Protein AF-A0A3D4QV89-F1 (afdb_monomer_lite)

pLDDT: mean 87.83, std 11.12, range [36.94, 97.12]

Secondary structure (DSSP, 8-state):
------SHHHHHHHHHHHHHHHS--TTTGGG---HHHHHHHHHHHHT--HHHHHHHHHH--HHHHHHHHHHHTS---HHHHHHHHHHHHHT--HHHHHHHHHHHHHSTT-HHHHHHHHHHHHHHHHH-HHHHHHSGGGGS-TTSS-HHHHHHHHHHHTT--HHHHHHHHT--TTSHHHHHHHHHHT-

Foldseek 3Di:
DPPPPDDPVVVVVVVVVVVCLQVPDLVCLQVDDCPVVLVVVLVVLVPDDDVRLLVVLVPDDPSSLLSLLVNLQDDDDPSSLVSSLVSCVSDPDPCNLSSLVSNCLQVVVRLSSLVSNVVNLVVCCVPPVVVSVQEPVVQDPSNPDDPLVSLVVVCVVVVDDLVVSCVSHVRDCPHPSVVSNVVVVVD

Radius of gyration: 19.17 Å; chains: 1; bounding box: 50×32×67 Å

Structure (mmCIF, N/CA/C/O backbone):
data_AF-A0A3D4QV89-F1
#
_entry.id   AF-A0A3D4QV89-F1
#
loop_
_atom_site.group_PDB
_atom_site.id
_atom_site.type_symbol
_atom_site.label_atom_id
_atom_site.label_alt_id
_atom_site.label_comp_id
_atom_site.label_asym_id
_atom_site.label_entity_id
_atom_site.label_seq_id
_atom_site.pdbx_PDB_ins_code
_atom_site.Cartn_x
_atom_site.Cartn_y
_atom_site.Cartn_z
_atom_site.occupancy
_atom_site.B_iso_or_equiv
_atom_site.auth_seq_id
_atom_site.auth_comp_id
_atom_site.auth_asym_id
_atom_site.auth_atom_id
_atom_site.pdbx_PDB_model_num
ATOM 1 N N . MET A 1 1 ? 32.364 -14.956 43.694 1.00 37.06 1 MET A N 1
ATOM 2 C CA . MET A 1 1 ? 31.304 -14.032 43.246 1.00 37.06 1 MET A CA 1
ATOM 3 C C . MET A 1 1 ? 31.526 -13.781 41.770 1.00 37.06 1 MET A C 1
ATOM 5 O O . MET A 1 1 ? 32.393 -12.993 41.418 1.00 37.06 1 MET A O 1
ATOM 9 N N . GLU A 1 2 ? 30.826 -14.526 40.917 1.00 36.94 2 GLU A N 1
ATOM 10 C CA . GLU A 1 2 ? 30.734 -14.190 39.497 1.00 36.94 2 GLU A CA 1
ATOM 11 C C . GLU A 1 2 ? 29.854 -12.949 39.384 1.00 36.94 2 GLU A C 1
ATOM 13 O O . GLU A 1 2 ? 28.669 -12.982 39.712 1.00 36.94 2 GLU A O 1
ATOM 18 N N . TYR A 1 3 ? 30.442 -11.832 38.966 1.00 43.69 3 TYR A N 1
ATOM 19 C CA . TYR A 1 3 ? 29.648 -10.719 38.477 1.00 43.69 3 TYR A CA 1
ATOM 20 C C . TYR A 1 3 ? 29.033 -11.182 37.161 1.00 43.69 3 TYR A C 1
ATOM 22 O O . TYR A 1 3 ? 29.724 -11.264 36.146 1.00 43.69 3 TYR A O 1
ATOM 30 N N . ALA A 1 4 ? 27.749 -11.534 37.183 1.00 48.19 4 ALA A N 1
ATOM 31 C CA . ALA A 1 4 ? 26.984 -11.720 35.965 1.00 48.19 4 ALA A CA 1
ATOM 32 C C . ALA A 1 4 ? 26.997 -10.384 35.207 1.00 48.19 4 ALA A C 1
ATOM 34 O O . ALA A 1 4 ? 26.261 -9.457 35.543 1.00 48.19 4 ALA A O 1
ATOM 35 N N . ILE A 1 5 ? 27.873 -10.270 34.206 1.00 46.09 5 ILE A N 1
ATOM 36 C CA . ILE A 1 5 ? 27.844 -9.201 33.209 1.00 46.09 5 ILE A CA 1
ATOM 37 C C . ILE A 1 5 ? 26.612 -9.478 32.362 1.00 46.09 5 ILE A C 1
ATOM 39 O O . ILE A 1 5 ? 26.676 -10.133 31.326 1.00 46.09 5 ILE A O 1
ATOM 43 N N . ASN A 1 6 ? 25.462 -9.046 32.851 1.00 55.00 6 ASN A N 1
ATOM 44 C CA . ASN A 1 6 ? 24.224 -9.165 32.124 1.00 55.00 6 ASN A CA 1
ATOM 45 C C . ASN A 1 6 ? 23.717 -7.748 31.826 1.00 55.00 6 ASN A C 1
ATOM 47 O O . ASN A 1 6 ? 23.649 -6.892 32.703 1.00 55.00 6 ASN A O 1
ATOM 51 N N . VAL A 1 7 ? 23.318 -7.564 30.565 1.00 52.41 7 VAL A N 1
ATOM 52 C CA . VAL A 1 7 ? 22.224 -6.686 30.105 1.00 52.41 7 VAL A CA 1
ATOM 53 C C . VAL A 1 7 ? 22.477 -5.282 29.482 1.00 52.41 7 VAL A C 1
ATOM 55 O O . VAL A 1 7 ? 21.529 -4.815 28.863 1.00 52.41 7 VAL A O 1
ATOM 58 N N . PRO A 1 8 ? 23.659 -4.625 29.376 1.00 60.69 8 PRO A N 1
ATOM 59 C CA . PRO A 1 8 ? 23.718 -3.336 28.647 1.00 60.69 8 PRO A CA 1
ATOM 60 C C . PRO A 1 8 ? 23.368 -3.473 27.155 1.00 60.69 8 PRO A C 1
ATOM 62 O O . PRO A 1 8 ? 22.673 -2.650 26.565 1.00 60.69 8 PRO A O 1
ATOM 65 N N . LYS A 1 9 ? 23.820 -4.573 26.537 1.00 64.31 9 LYS A N 1
ATOM 66 C CA . LYS A 1 9 ? 23.569 -4.872 25.121 1.00 64.31 9 LYS A CA 1
ATOM 67 C C . LYS A 1 9 ? 22.123 -5.302 24.867 1.00 64.31 9 LYS A C 1
ATOM 69 O O . LYS A 1 9 ? 21.578 -4.986 23.817 1.00 64.31 9 LYS A O 1
ATOM 74 N N . LEU A 1 10 ? 21.504 -6.014 25.811 1.00 70.75 10 LEU A N 1
ATOM 75 C CA . LEU A 1 10 ? 20.117 -6.465 25.682 1.00 70.75 10 LEU A CA 1
ATOM 76 C C . LEU A 1 10 ? 19.147 -5.288 25.873 1.00 70.75 10 LEU A C 1
ATOM 78 O O . LEU A 1 10 ? 18.238 -5.130 25.068 1.00 70.75 10 LEU A O 1
ATOM 82 N N . GLU A 1 11 ? 19.387 -4.417 26.857 1.00 75.88 11 GLU A N 1
ATOM 83 C CA . GLU A 1 11 ? 18.621 -3.176 27.048 1.00 75.88 11 GLU A CA 1
ATOM 84 C C . GLU A 1 11 ? 18.756 -2.234 25.852 1.00 75.88 11 GLU A C 1
ATOM 86 O O . GLU A 1 11 ? 17.746 -1.756 25.334 1.00 75.88 11 GLU A O 1
ATOM 91 N N . PHE A 1 12 ? 19.980 -2.029 25.350 1.00 77.31 12 PHE A N 1
ATOM 92 C CA . PHE A 1 12 ? 20.206 -1.234 24.144 1.00 77.31 12 PHE A CA 1
ATOM 93 C C . PHE A 1 12 ? 19.490 -1.825 22.925 1.00 77.31 12 PHE A C 1
ATOM 95 O O . PHE A 1 12 ? 18.811 -1.097 22.208 1.00 77.31 12 PHE A O 1
ATOM 102 N N . ASN A 1 13 ? 19.588 -3.139 22.700 1.00 80.00 13 ASN A N 1
ATOM 103 C CA . ASN A 1 13 ? 18.908 -3.794 21.583 1.00 80.00 13 ASN A CA 1
ATOM 104 C C . ASN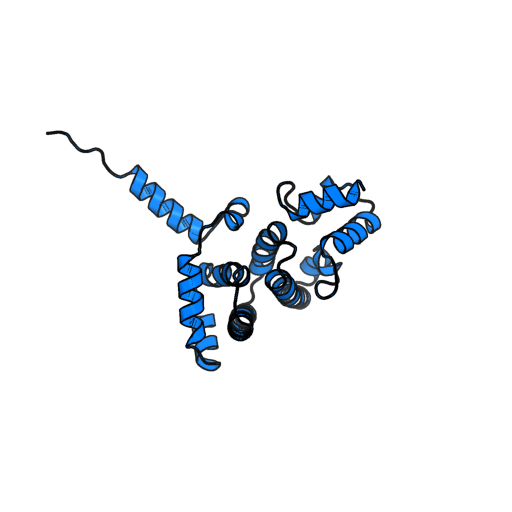 A 1 13 ? 17.382 -3.705 21.710 1.00 80.00 13 ASN A C 1
ATOM 106 O O . ASN A 1 13 ? 16.707 -3.461 20.715 1.00 80.00 13 ASN A O 1
ATOM 110 N N . ASN A 1 14 ? 16.830 -3.843 22.917 1.00 80.19 14 ASN A N 1
ATOM 111 C CA . ASN A 1 14 ? 15.395 -3.696 23.161 1.00 80.19 14 ASN A CA 1
ATOM 112 C C . ASN A 1 14 ? 14.927 -2.254 22.917 1.00 80.19 14 ASN A C 1
ATOM 114 O O . ASN A 1 14 ? 13.911 -2.039 22.254 1.00 80.19 14 ASN A O 1
ATOM 118 N N . ALA A 1 15 ? 15.691 -1.264 23.386 1.00 79.50 15 ALA A N 1
ATOM 119 C CA . ALA A 1 15 ? 15.418 0.147 23.132 1.00 79.50 15 ALA A CA 1
ATOM 120 C C . ALA A 1 15 ? 15.515 0.476 21.634 1.00 79.50 15 ALA A C 1
ATOM 122 O O . ALA A 1 15 ? 14.610 1.098 21.077 1.00 79.50 15 ALA A O 1
ATOM 123 N N . LEU A 1 16 ? 16.561 -0.003 20.956 1.00 79.31 16 LEU A N 1
ATOM 124 C CA . LEU A 1 16 ? 16.753 0.172 19.519 1.00 79.31 16 LEU A CA 1
ATOM 125 C C . LEU A 1 16 ? 15.619 -0.480 18.719 1.00 79.31 16 LEU A C 1
ATOM 127 O O . LEU A 1 16 ? 15.092 0.143 17.801 1.00 79.31 16 LEU A O 1
ATOM 131 N N . ASN A 1 17 ? 15.197 -1.690 19.090 1.00 75.44 17 ASN A N 1
ATOM 132 C CA . ASN A 1 17 ? 14.062 -2.371 18.471 1.00 75.44 17 ASN A CA 1
ATOM 133 C C . ASN A 1 17 ? 12.758 -1.593 18.684 1.00 75.44 17 ASN A C 1
ATOM 135 O O . ASN A 1 17 ? 11.979 -1.450 17.747 1.00 75.44 17 ASN A O 1
ATOM 139 N N . SER A 1 18 ? 12.535 -1.031 19.876 1.00 76.94 18 SER A N 1
ATOM 140 C CA . SER A 1 18 ? 11.372 -0.180 20.159 1.00 76.94 18 SER A CA 1
ATOM 141 C C . SER A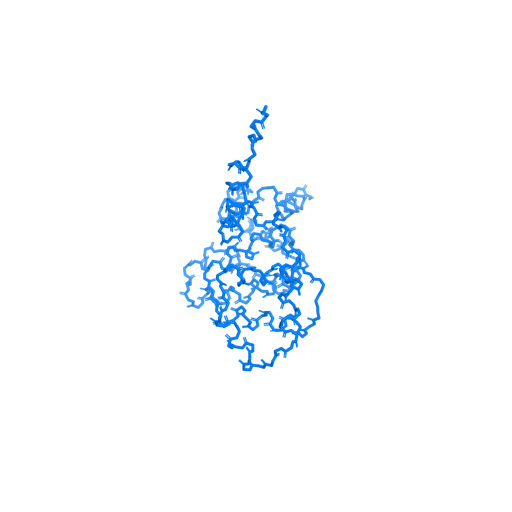 1 18 ? 11.363 1.098 19.306 1.00 76.94 18 SER A C 1
ATOM 143 O O . SER A 1 18 ? 10.336 1.464 18.727 1.00 76.94 18 SER A O 1
ATOM 145 N N . VAL A 1 19 ? 12.517 1.752 19.141 1.00 78.25 19 VAL A N 1
ATOM 146 C CA . VAL A 1 19 ? 12.647 2.939 18.281 1.00 78.25 19 VAL A CA 1
ATOM 147 C C . VAL A 1 19 ? 12.436 2.577 16.810 1.00 78.25 19 VAL A C 1
ATOM 149 O O . VAL A 1 19 ? 11.614 3.211 16.150 1.00 78.25 19 VAL A O 1
ATOM 152 N N . ARG A 1 20 ? 13.096 1.527 16.302 1.00 76.62 20 ARG A N 1
ATOM 153 C CA . ARG A 1 20 ? 12.959 1.061 14.907 1.00 76.62 20 ARG A CA 1
ATOM 154 C C . ARG A 1 20 ? 11.546 0.571 14.600 1.00 76.62 20 ARG A C 1
ATOM 156 O O . ARG A 1 20 ? 11.054 0.773 13.499 1.00 76.62 20 ARG A O 1
ATOM 163 N N . LYS A 1 21 ? 10.826 0.034 15.589 1.00 72.44 21 LYS A N 1
ATOM 164 C CA . LYS A 1 21 ? 9.395 -0.275 15.459 1.00 72.44 21 LYS A CA 1
ATOM 165 C C . LYS A 1 21 ? 8.539 0.969 15.202 1.00 72.44 21 LYS A C 1
ATOM 167 O O . LYS A 1 21 ? 7.503 0.847 14.553 1.00 72.44 21 LYS A O 1
ATOM 172 N N . ASN A 1 22 ? 8.928 2.135 15.708 1.00 73.50 22 ASN A N 1
ATOM 173 C CA . ASN A 1 22 ? 8.176 3.383 15.545 1.00 73.50 22 ASN A CA 1
ATOM 174 C C . ASN A 1 22 ? 8.697 4.265 1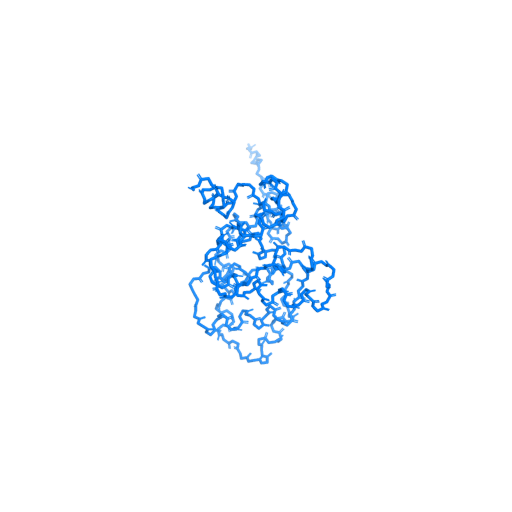4.401 1.00 73.50 22 ASN A C 1
ATOM 176 O O . ASN A 1 22 ? 7.962 5.113 13.896 1.00 73.50 22 ASN A O 1
ATOM 180 N N . HIS A 1 23 ? 9.947 4.048 13.997 1.00 77.19 23 HIS A N 1
ATOM 181 C CA . HIS A 1 23 ? 10.648 4.780 12.948 1.00 77.19 23 HIS A CA 1
ATOM 182 C C . HIS A 1 23 ? 11.484 3.813 12.093 1.00 77.19 23 HIS A C 1
ATOM 184 O O . HIS A 1 23 ? 12.714 3.884 12.132 1.00 77.19 23 HIS A O 1
ATOM 190 N N . PRO A 1 24 ? 10.845 2.881 11.363 1.00 79.12 24 PRO A N 1
ATOM 191 C CA . PRO A 1 24 ? 11.578 1.883 10.595 1.00 79.12 24 PRO A CA 1
ATOM 192 C C . PRO A 1 24 ? 12.284 2.527 9.402 1.00 79.12 24 PRO A C 1
ATOM 194 O O . PRO A 1 24 ? 11.735 3.426 8.752 1.00 79.12 24 PRO A O 1
ATOM 197 N N . TYR A 1 25 ? 13.476 2.029 9.072 1.00 82.44 25 TYR A N 1
ATOM 198 C CA . TYR A 1 25 ? 14.060 2.299 7.761 1.00 82.44 25 TYR A CA 1
ATOM 199 C C . TYR A 1 25 ? 13.231 1.615 6.668 1.00 82.44 25 TYR A C 1
ATOM 201 O O . TYR A 1 25 ? 12.518 0.637 6.911 1.00 82.44 25 TYR A O 1
ATOM 209 N N . ALA A 1 26 ? 13.314 2.127 5.440 1.00 81.19 26 ALA A N 1
ATOM 210 C CA . ALA A 1 26 ? 12.499 1.644 4.329 1.00 81.19 26 ALA A CA 1
ATOM 211 C C . ALA A 1 26 ? 12.703 0.143 4.064 1.00 81.19 26 ALA A C 1
ATOM 213 O O . ALA A 1 26 ? 11.769 -0.558 3.681 1.00 81.19 26 ALA A O 1
ATOM 214 N N . GLU A 1 27 ? 13.924 -0.345 4.246 1.00 80.25 27 GLU A N 1
ATOM 215 C CA . GLU A 1 27 ? 14.373 -1.728 4.070 1.00 80.25 27 GLU A CA 1
ATOM 216 C C . GLU A 1 27 ? 13.805 -2.667 5.140 1.00 80.25 27 GLU A C 1
ATOM 218 O O . GLU A 1 27 ? 13.678 -3.867 4.914 1.00 80.25 27 GLU A O 1
ATOM 223 N N . GLU A 1 28 ? 13.433 -2.129 6.299 1.00 84.50 28 GLU A N 1
ATOM 224 C CA . GLU A 1 28 ? 12.954 -2.922 7.428 1.00 84.50 28 GLU A CA 1
ATOM 225 C C . GLU A 1 28 ? 11.464 -3.174 7.383 1.00 84.50 28 GLU A C 1
ATOM 227 O O . GLU A 1 28 ? 11.030 -4.206 7.878 1.00 84.50 28 GLU A O 1
ATOM 232 N N . ILE A 1 29 ? 10.697 -2.251 6.792 1.00 86.12 29 ILE A N 1
ATOM 233 C CA . ILE A 1 29 ? 9.228 -2.256 6.797 1.00 86.12 29 ILE A CA 1
ATOM 234 C C . ILE A 1 29 ? 8.657 -3.619 6.385 1.00 86.12 29 ILE A C 1
ATOM 236 O O . ILE A 1 29 ? 7.736 -4.108 7.031 1.00 86.12 29 ILE A O 1
ATOM 240 N N . ILE A 1 30 ? 9.236 -4.250 5.360 1.00 83.94 30 ILE A N 1
ATOM 241 C CA . ILE A 1 30 ? 8.794 -5.553 4.835 1.00 83.94 30 ILE A CA 1
ATOM 242 C C . ILE A 1 30 ? 9.142 -6.735 5.759 1.00 83.94 30 ILE A C 1
ATOM 244 O O . ILE A 1 30 ? 8.543 -7.795 5.652 1.00 83.94 30 ILE A O 1
ATOM 248 N N . ARG A 1 31 ? 10.120 -6.571 6.660 1.00 82.44 31 ARG A N 1
ATOM 249 C CA . ARG A 1 31 ? 10.617 -7.618 7.575 1.00 82.44 31 ARG A CA 1
ATOM 250 C C . ARG A 1 31 ? 10.093 -7.458 9.000 1.00 82.44 31 ARG A C 1
ATOM 252 O O . ARG A 1 31 ? 10.493 -8.213 9.884 1.00 82.44 31 ARG A O 1
ATOM 259 N N . MET A 1 32 ? 9.263 -6.448 9.254 1.00 84.75 32 MET A N 1
ATOM 260 C CA . MET A 1 32 ? 8.736 -6.200 10.590 1.00 84.75 32 MET A CA 1
ATOM 261 C C . MET A 1 32 ? 7.708 -7.272 10.938 1.00 84.75 32 MET A C 1
ATOM 263 O O . MET A 1 32 ? 6.640 -7.316 10.333 1.00 84.75 32 MET A O 1
ATOM 267 N N . ASP A 1 33 ? 7.987 -8.078 11.959 1.00 82.31 33 ASP A N 1
ATOM 268 C CA . ASP A 1 33 ? 6.934 -8.870 12.585 1.00 82.31 33 ASP A CA 1
ATOM 269 C C . ASP A 1 33 ? 6.051 -7.944 13.429 1.00 82.31 33 ASP A C 1
ATOM 271 O O . ASP A 1 33 ? 6.516 -7.272 14.359 1.00 82.31 33 ASP A O 1
ATOM 275 N N . ARG A 1 34 ? 4.791 -7.849 13.011 1.00 86.44 34 ARG A N 1
ATOM 276 C CA . ARG A 1 34 ? 3.753 -6.988 13.590 1.00 86.44 34 ARG A CA 1
ATOM 277 C C . ARG A 1 34 ? 2.485 -7.775 13.894 1.00 86.44 34 ARG A C 1
ATOM 279 O O . ARG A 1 34 ? 1.405 -7.195 13.982 1.00 86.44 34 ARG A O 1
ATOM 286 N N . ASN A 1 35 ? 2.574 -9.104 13.923 1.00 88.81 35 ASN A N 1
ATOM 287 C CA . ASN A 1 35 ? 1.392 -9.951 13.909 1.00 88.81 35 ASN A CA 1
ATOM 288 C C . ASN A 1 35 ? 0.500 -9.747 15.129 1.00 88.81 35 ASN A C 1
ATOM 290 O O . ASN A 1 35 ? -0.716 -9.633 14.949 1.00 88.81 35 ASN A O 1
ATOM 294 N N . ASP A 1 36 ? 1.103 -9.664 16.312 1.00 90.56 36 ASP A N 1
ATOM 295 C CA . ASP A 1 36 ? 0.398 -9.450 17.573 1.00 90.56 36 ASP A CA 1
ATOM 296 C C . ASP A 1 36 ? -0.252 -8.067 17.594 1.00 90.56 36 ASP A C 1
ATOM 298 O O . ASP A 1 36 ? -1.460 -7.961 17.802 1.00 90.56 36 ASP A O 1
ATOM 302 N N . GLU A 1 37 ? 0.502 -7.017 17.249 1.00 90.94 37 GLU A N 1
ATOM 303 C CA . GLU A 1 37 ? -0.029 -5.653 17.210 1.00 90.94 37 GLU A CA 1
ATOM 304 C C . GLU A 1 37 ? -1.170 -5.521 16.182 1.00 90.94 37 GLU A C 1
ATOM 306 O O . GLU A 1 37 ? -2.167 -4.840 16.429 1.00 90.94 37 GLU A O 1
ATOM 311 N N . VAL A 1 38 ? -1.065 -6.195 15.030 1.00 93.62 38 VAL A N 1
ATOM 312 C CA . VAL A 1 38 ? -2.143 -6.241 14.031 1.00 93.62 38 VAL A CA 1
ATOM 313 C C . VAL A 1 38 ? -3.380 -6.945 14.587 1.00 93.62 38 VAL A C 1
ATOM 315 O O . VAL A 1 38 ? -4.488 -6.452 14.386 1.00 93.62 38 VAL A O 1
ATOM 318 N N . ASN A 1 39 ? -3.222 -8.082 15.268 1.00 94.31 39 ASN A N 1
ATOM 319 C CA . ASN A 1 39 ? -4.358 -8.815 15.829 1.00 94.31 39 ASN A CA 1
ATOM 320 C C . ASN A 1 39 ? -5.076 -7.973 16.892 1.00 94.31 39 ASN A C 1
ATOM 322 O O . ASN A 1 39 ? -6.304 -7.886 16.886 1.00 94.31 39 ASN A O 1
ATOM 326 N N . GLU A 1 40 ? -4.319 -7.289 17.751 1.00 93.69 40 GLU A N 1
ATOM 327 C CA . GLU A 1 40 ? -4.865 -6.343 18.725 1.00 93.69 40 GLU A CA 1
ATOM 328 C C . GLU A 1 40 ? -5.623 -5.196 18.048 1.00 93.69 40 GLU A C 1
ATOM 330 O O . GLU A 1 40 ? -6.745 -4.884 18.448 1.00 93.69 40 GLU A O 1
ATOM 335 N N . LEU A 1 41 ? -5.054 -4.597 16.994 1.00 94.56 41 LEU A N 1
ATOM 336 C CA . LEU A 1 41 ? -5.716 -3.547 16.216 1.00 94.56 41 LEU A CA 1
ATOM 337 C C . LEU A 1 41 ? -7.047 -4.041 15.635 1.00 94.56 41 LEU A C 1
ATOM 339 O O . LEU A 1 41 ? -8.058 -3.351 15.767 1.00 94.56 41 LEU A O 1
ATOM 343 N N . ILE A 1 42 ? -7.063 -5.223 15.013 1.00 95.19 42 ILE A N 1
ATOM 344 C CA . ILE A 1 42 ? -8.272 -5.808 14.420 1.00 95.19 42 ILE A CA 1
ATOM 345 C C . ILE A 1 42 ? -9.351 -6.040 15.488 1.00 95.19 42 ILE A C 1
ATOM 347 O O . ILE A 1 42 ? -10.484 -5.581 15.328 1.00 95.19 42 ILE A O 1
ATOM 351 N N . HIS A 1 43 ? -8.991 -6.656 16.616 1.00 94.12 43 HIS A N 1
ATOM 352 C CA . HIS A 1 43 ? -9.924 -6.866 17.723 1.00 94.12 43 HIS A CA 1
ATOM 353 C C . HIS A 1 43 ? -10.475 -5.554 18.292 1.00 94.12 43 HIS A C 1
ATOM 355 O O . HIS A 1 43 ? -11.668 -5.459 18.585 1.00 94.12 43 HIS A O 1
ATOM 361 N N . GLN A 1 44 ? -9.631 -4.527 18.422 1.00 93.38 44 GLN A N 1
ATOM 362 C CA . GLN A 1 44 ? -10.067 -3.214 18.890 1.00 93.38 44 GLN A CA 1
ATOM 363 C C . GLN A 1 44 ? -11.106 -2.619 17.939 1.00 93.38 44 GLN A C 1
ATOM 365 O O . GLN A 1 44 ? -12.197 -2.255 18.387 1.00 93.38 44 GLN A O 1
ATOM 370 N N . ILE A 1 45 ? -10.814 -2.558 16.634 1.00 95.31 45 ILE A N 1
ATOM 371 C CA . ILE A 1 45 ? -11.709 -1.907 15.668 1.00 95.31 45 ILE A CA 1
ATOM 372 C C . ILE A 1 45 ? -13.025 -2.657 15.476 1.00 95.31 45 ILE A C 1
ATOM 374 O O . ILE A 1 45 ? -14.027 -2.012 15.164 1.00 95.31 45 ILE A O 1
ATOM 378 N N . ASP A 1 46 ? -13.070 -3.976 15.681 1.00 94.69 46 ASP A N 1
ATOM 379 C CA . ASP A 1 46 ? -14.292 -4.775 15.527 1.00 94.69 46 ASP A CA 1
ATOM 380 C C . ASP A 1 46 ? -15.424 -4.281 16.431 1.00 94.69 46 ASP A C 1
ATOM 382 O O . ASP A 1 46 ? -16.567 -4.176 15.980 1.00 94.69 46 ASP A O 1
ATOM 386 N N . SER A 1 47 ? -15.088 -3.850 17.646 1.00 93.06 47 SER A N 1
ATOM 387 C CA . SER A 1 47 ? -16.050 -3.319 18.617 1.00 93.06 47 SER A CA 1
ATOM 388 C C . SER A 1 47 ? -16.520 -1.882 18.341 1.00 93.06 47 SER A C 1
ATOM 390 O O . SER A 1 47 ? -17.534 -1.452 18.889 1.00 93.06 47 SER A O 1
ATOM 392 N N . LEU A 1 48 ? -15.814 -1.127 17.490 1.00 95.25 48 LEU A N 1
ATOM 393 C CA . LEU A 1 48 ? -16.070 0.303 17.291 1.00 95.25 48 LEU A CA 1
ATOM 394 C C . LEU A 1 48 ? -17.177 0.565 16.262 1.00 95.25 48 LEU A C 1
ATOM 396 O O . LEU A 1 48 ? -17.189 -0.009 15.167 1.00 95.25 48 LEU A O 1
ATOM 400 N N . ASN A 1 49 ? -18.068 1.502 16.587 1.00 92.44 49 ASN A N 1
ATOM 401 C CA . ASN A 1 49 ? -19.028 2.097 15.654 1.00 92.44 49 ASN A CA 1
ATOM 402 C C . ASN A 1 49 ? -18.474 3.381 14.997 1.00 92.44 49 ASN A C 1
ATOM 404 O O . ASN A 1 49 ? -17.369 3.812 15.305 1.00 92.44 49 ASN A O 1
ATOM 408 N N . GLY A 1 50 ? -19.225 4.011 14.086 1.00 90.75 50 GLY A N 1
ATOM 409 C CA . GLY A 1 50 ? -18.727 5.123 13.259 1.00 90.75 50 GLY A CA 1
ATOM 410 C C . GLY A 1 50 ? -18.100 6.296 14.030 1.00 90.75 50 GLY A C 1
ATOM 411 O O . GLY A 1 50 ? -17.009 6.744 13.675 1.00 90.75 50 GLY A O 1
ATOM 412 N N . GLN A 1 51 ? -18.743 6.774 15.100 1.00 93.94 51 GLN A N 1
ATOM 413 C CA . GLN A 1 51 ? -18.203 7.882 15.899 1.00 93.94 51 GLN A CA 1
ATOM 414 C C . GLN A 1 51 ? -17.000 7.431 16.739 1.00 93.94 51 GLN A C 1
ATOM 416 O O . GLN A 1 51 ? -15.966 8.098 16.735 1.00 93.94 51 GLN A O 1
ATOM 421 N N . GLN A 1 52 ? -17.094 6.260 17.375 1.00 96.19 52 GLN A N 1
ATOM 422 C CA . GLN A 1 52 ? -15.999 5.684 18.162 1.00 96.19 52 GLN A CA 1
ATOM 423 C C . GLN A 1 52 ? -14.758 5.412 17.303 1.00 96.19 52 GLN A C 1
ATOM 425 O O . GLN A 1 52 ? -13.635 5.690 17.710 1.00 96.19 52 GLN A O 1
ATOM 430 N N . LEU A 1 53 ? -14.951 4.922 16.077 1.00 95.44 53 LEU A N 1
ATOM 431 C CA . LEU A 1 53 ? -13.883 4.685 15.112 1.00 95.44 53 LEU A CA 1
ATOM 432 C C . LEU A 1 53 ? -13.201 5.993 14.714 1.00 95.44 53 LEU A C 1
ATOM 434 O O . LEU A 1 53 ? -11.981 6.033 14.563 1.00 95.44 53 LEU A O 1
ATOM 438 N N . LYS A 1 54 ? -13.972 7.075 14.567 1.00 94.31 54 LYS A N 1
ATOM 439 C CA . LYS A 1 54 ? -13.423 8.393 14.250 1.00 94.31 54 LYS A CA 1
ATOM 440 C C . LYS A 1 54 ? -12.584 8.952 15.393 1.00 94.31 54 LYS A C 1
ATOM 442 O O . LYS A 1 54 ? -11.522 9.524 15.145 1.00 94.31 54 LYS A O 1
ATOM 447 N N . GLU A 1 55 ? -13.038 8.794 16.629 1.00 94.12 55 GLU A N 1
ATOM 448 C CA . GLU A 1 55 ? -12.285 9.184 17.824 1.00 94.12 55 GLU A CA 1
ATOM 449 C C . GLU A 1 55 ? -11.002 8.359 17.954 1.00 94.12 55 GLU A C 1
ATOM 451 O O . GLU A 1 55 ? -9.917 8.931 18.063 1.00 94.12 55 GLU A O 1
ATOM 456 N N . TYR A 1 56 ? -11.108 7.039 17.790 1.00 93.94 56 TYR A N 1
ATOM 457 C CA . TYR A 1 56 ? -9.972 6.122 17.783 1.00 93.94 56 TYR A CA 1
ATOM 458 C C . TYR A 1 56 ? -8.939 6.480 16.707 1.00 93.94 56 TYR A C 1
ATOM 460 O O . TYR A 1 56 ? -7.759 6.659 17.002 1.00 93.94 56 TYR A O 1
ATOM 468 N N . ALA A 1 57 ? -9.371 6.685 15.459 1.00 92.50 57 ALA A N 1
ATOM 469 C CA . ALA A 1 57 ? -8.491 7.091 14.362 1.00 92.50 57 ALA A CA 1
ATOM 470 C C . ALA A 1 57 ? -7.734 8.395 14.672 1.00 92.50 57 ALA A C 1
ATOM 472 O O . ALA A 1 57 ? -6.593 8.584 14.239 1.00 92.50 57 ALA A O 1
ATOM 473 N N . ASN A 1 58 ? -8.360 9.297 15.436 1.00 91.81 58 ASN A N 1
ATOM 474 C CA . ASN A 1 58 ? -7.747 10.545 15.867 1.00 91.81 58 ASN A CA 1
ATOM 475 C C . ASN A 1 58 ? -6.767 10.388 17.036 1.00 91.81 58 ASN A C 1
ATOM 477 O O . ASN A 1 58 ? -5.820 11.174 17.118 1.00 91.81 58 ASN A O 1
ATOM 481 N N . SER A 1 59 ? -6.954 9.392 17.900 1.00 91.06 59 SER A N 1
ATOM 482 C CA . SER A 1 59 ? -6.032 9.096 19.000 1.00 91.06 59 SER A CA 1
ATOM 483 C C . SER A 1 59 ? -4.836 8.237 18.583 1.00 91.06 59 SER A C 1
ATOM 485 O O . SER A 1 59 ? -3.861 8.166 19.328 1.00 91.06 59 SER A O 1
ATOM 487 N N . LEU A 1 60 ? -4.879 7.590 17.411 1.00 88.56 60 LEU A N 1
ATOM 488 C CA . LEU A 1 60 ? -3.789 6.728 16.951 1.00 88.56 60 LEU A CA 1
ATOM 489 C C . LEU A 1 60 ? -2.453 7.473 16.835 1.00 88.56 60 LEU A C 1
ATOM 491 O O . LEU A 1 60 ? -2.342 8.530 16.200 1.00 88.56 60 LEU A O 1
ATOM 495 N N . SER A 1 61 ? -1.415 6.844 17.389 1.00 85.00 61 SER A N 1
ATOM 496 C CA . SER A 1 61 ? -0.029 7.240 17.179 1.00 85.00 61 SER A CA 1
ATOM 497 C C . SER A 1 61 ? 0.359 7.095 15.707 1.00 85.00 61 SER A C 1
ATOM 499 O O . SER A 1 61 ? -0.278 6.408 14.907 1.00 85.00 61 SER A O 1
ATOM 501 N N . ASN A 1 62 ? 1.463 7.735 15.340 1.00 80.12 62 ASN A N 1
ATOM 502 C CA . ASN A 1 62 ? 1.991 7.658 13.990 1.00 80.12 62 ASN A CA 1
ATOM 503 C C . ASN A 1 62 ? 2.292 6.221 13.530 1.00 80.12 62 ASN A C 1
ATOM 505 O O . ASN A 1 62 ? 1.963 5.888 12.394 1.00 80.12 62 ASN A O 1
ATOM 509 N N . SER A 1 63 ? 2.889 5.407 14.399 1.00 78.06 63 SER A N 1
ATOM 510 C CA . SER A 1 63 ? 3.250 4.018 14.116 1.00 78.06 63 SER A CA 1
ATOM 511 C C . SER A 1 63 ? 2.024 3.109 14.023 1.00 78.06 63 SER A C 1
ATOM 513 O O . SER A 1 63 ? 1.960 2.265 13.132 1.00 78.06 63 SER A O 1
ATOM 515 N N . ASN A 1 64 ? 0.999 3.337 14.848 1.00 82.56 64 ASN A N 1
ATOM 516 C CA . ASN A 1 64 ? -0.248 2.568 14.774 1.00 82.56 64 ASN A CA 1
ATOM 517 C C . ASN A 1 64 ? -1.068 2.892 13.521 1.00 82.56 64 ASN A C 1
ATOM 519 O O . ASN A 1 64 ? -1.837 2.062 13.052 1.00 82.56 64 ASN A O 1
ATOM 523 N N . GLN A 1 65 ? -0.897 4.076 12.932 1.00 85.81 65 GLN A N 1
ATOM 524 C CA . GLN A 1 65 ? -1.494 4.361 11.626 1.00 85.81 65 GLN A CA 1
ATOM 525 C C . GLN A 1 65 ? -0.812 3.591 10.493 1.00 85.81 65 GLN A C 1
ATOM 527 O O . GLN A 1 65 ? -1.465 3.215 9.529 1.00 85.81 65 GLN A O 1
ATOM 532 N N . GLU A 1 66 ? 0.494 3.355 10.596 1.00 90.06 66 GLU A N 1
ATOM 533 C CA . GLU A 1 66 ? 1.237 2.549 9.622 1.00 90.06 66 GLU A CA 1
ATOM 534 C C . GLU A 1 66 ? 0.930 1.051 9.782 1.00 90.06 66 GLU A C 1
ATOM 536 O O . GLU A 1 66 ? 0.870 0.320 8.794 1.00 90.06 66 GLU A O 1
ATOM 541 N N . LEU A 1 67 ? 0.627 0.612 11.010 1.00 91.38 67 LEU A N 1
ATOM 542 C CA . LEU A 1 67 ? 0.148 -0.739 11.323 1.00 91.38 67 LEU A CA 1
ATOM 543 C C . LEU A 1 67 ? -1.126 -1.118 10.552 1.00 91.38 67 LEU A C 1
ATOM 545 O O . LEU A 1 67 ? -1.327 -2.288 10.238 1.00 91.38 67 LEU A O 1
ATOM 549 N N . VAL A 1 68 ? -1.951 -0.135 10.178 1.00 94.25 68 VAL A N 1
ATOM 550 C CA . VAL A 1 68 ? -3.139 -0.353 9.341 1.00 94.25 68 VAL A CA 1
ATOM 551 C C . VAL A 1 68 ? -2.770 -1.010 8.008 1.00 94.25 68 VAL A C 1
ATOM 553 O O . VAL A 1 68 ? -3.493 -1.888 7.551 1.00 94.25 68 VAL A O 1
ATOM 556 N N . PHE A 1 69 ? -1.632 -0.658 7.401 1.00 94.69 69 PHE A N 1
ATOM 557 C CA . PHE A 1 69 ? -1.198 -1.291 6.151 1.00 94.69 69 PHE A CA 1
ATOM 558 C C . PHE A 1 69 ? -0.782 -2.745 6.353 1.00 94.69 69 PHE A C 1
ATOM 560 O O . PHE A 1 69 ? -1.079 -3.574 5.502 1.00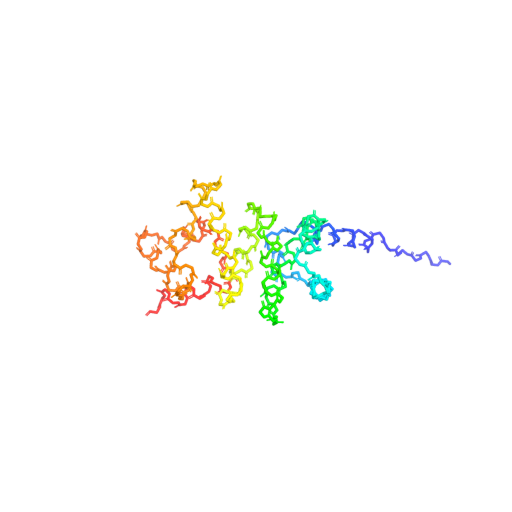 94.69 69 PHE A O 1
ATOM 567 N N . HIS A 1 70 ? -0.176 -3.073 7.496 1.00 93.94 70 HIS A N 1
ATOM 568 C CA . HIS A 1 70 ? 0.106 -4.464 7.863 1.00 93.94 70 HIS A CA 1
ATOM 569 C C . HIS A 1 70 ? -1.176 -5.264 8.082 1.00 93.94 70 HIS A C 1
ATOM 571 O O . HIS A 1 70 ? -1.272 -6.403 7.639 1.00 93.94 70 HIS A O 1
ATOM 577 N N . ALA A 1 71 ? -2.193 -4.652 8.691 1.00 95.12 71 ALA A N 1
ATOM 578 C CA . ALA A 1 71 ? -3.503 -5.274 8.851 1.00 95.12 71 ALA A CA 1
ATOM 579 C C . ALA A 1 71 ? -4.190 -5.562 7.506 1.00 95.12 71 ALA A C 1
ATOM 581 O O . ALA A 1 71 ? -4.794 -6.617 7.346 1.00 95.12 71 ALA A O 1
ATOM 582 N N . LEU A 1 72 ? -4.043 -4.675 6.515 1.00 95.56 72 LEU A N 1
ATOM 583 C CA . LEU A 1 72 ? -4.578 -4.879 5.163 1.00 95.56 72 LEU A CA 1
ATOM 584 C C . LEU A 1 72 ? -3.929 -6.054 4.411 1.00 95.56 72 LEU A C 1
ATOM 586 O O . LEU A 1 72 ? -4.540 -6.570 3.474 1.00 95.56 72 LEU A O 1
ATOM 590 N N . MET A 1 73 ? -2.728 -6.484 4.812 1.00 93.50 73 MET A N 1
ATOM 591 C CA . MET A 1 73 ? -2.064 -7.660 4.237 1.00 93.50 73 MET A CA 1
ATOM 592 C C . MET A 1 73 ? -2.617 -8.988 4.766 1.00 93.50 73 MET A C 1
ATOM 594 O O . MET A 1 73 ? -2.358 -10.025 4.158 1.00 93.50 73 MET A O 1
ATOM 598 N N . LYS A 1 74 ? -3.358 -8.973 5.882 1.00 92.38 74 LYS A N 1
ATOM 599 C CA . LYS A 1 74 ? -3.970 -10.174 6.456 1.00 92.38 74 LYS A CA 1
ATOM 600 C C . LYS A 1 74 ? -5.291 -10.517 5.774 1.00 92.38 74 LYS A C 1
ATOM 602 O O . LYS A 1 74 ? -5.909 -9.683 5.113 1.00 92.38 74 LYS A O 1
ATOM 607 N N . ASP A 1 75 ? -5.728 -11.753 5.990 1.00 92.56 75 ASP A N 1
ATOM 608 C CA . ASP A 1 75 ? -7.098 -12.152 5.697 1.00 92.56 75 ASP A CA 1
ATOM 609 C C . ASP A 1 75 ? -8.044 -11.441 6.675 1.00 92.56 75 ASP A C 1
ATOM 611 O O . ASP A 1 75 ? -7.958 -11.619 7.892 1.00 92.56 75 ASP A O 1
ATOM 615 N N . ILE A 1 76 ? -8.879 -10.556 6.137 1.00 95.56 76 ILE A N 1
ATOM 616 C CA . ILE A 1 76 ? -9.768 -9.677 6.894 1.00 95.56 76 ILE A CA 1
ATOM 617 C C . ILE A 1 76 ? -11.138 -9.633 6.233 1.00 95.56 76 ILE A C 1
ATOM 619 O O . ILE A 1 76 ? -11.284 -9.707 5.013 1.00 95.56 76 ILE A O 1
ATOM 623 N N . THR A 1 77 ? -12.167 -9.432 7.046 1.00 96.69 77 THR A N 1
ATOM 624 C CA . THR A 1 77 ? -13.531 -9.256 6.546 1.00 96.69 77 THR A CA 1
ATOM 625 C C . THR A 1 77 ? -13.696 -7.915 5.826 1.00 96.69 77 THR A C 1
ATOM 627 O O . THR A 1 77 ? -12.996 -6.936 6.106 1.00 96.69 77 THR A O 1
ATOM 630 N N . GLN A 1 78 ? -14.708 -7.814 4.959 1.00 96.12 78 GLN A N 1
ATOM 631 C CA . GLN A 1 78 ? -15.052 -6.546 4.304 1.00 96.12 78 GLN A CA 1
ATOM 632 C C . GLN A 1 78 ? -15.357 -5.428 5.319 1.00 96.12 78 GLN A C 1
ATOM 634 O O . GLN A 1 78 ? -15.016 -4.266 5.096 1.00 96.12 78 GLN A O 1
ATOM 639 N N . THR A 1 79 ? -15.964 -5.768 6.460 1.00 96.44 79 THR A N 1
ATOM 640 C CA . THR A 1 79 ? -16.237 -4.814 7.542 1.00 96.44 79 THR A CA 1
ATOM 641 C C . THR A 1 79 ? -14.944 -4.267 8.143 1.00 96.44 79 THR A C 1
ATOM 643 O O . THR A 1 79 ? -14.803 -3.051 8.276 1.00 96.44 79 THR A O 1
ATOM 646 N N . GLN A 1 80 ? -13.983 -5.137 8.464 1.00 96.94 80 GLN A N 1
ATOM 647 C CA . GLN A 1 80 ? -12.671 -4.730 8.979 1.00 96.94 80 GLN A CA 1
ATOM 648 C C . GLN A 1 80 ? -11.926 -3.866 7.962 1.00 96.94 80 GLN A C 1
ATOM 650 O O . GLN A 1 80 ? -11.457 -2.784 8.312 1.00 96.94 80 GLN A O 1
ATOM 655 N N . LYS A 1 81 ? -11.911 -4.268 6.686 1.00 97.12 81 LYS A N 1
ATOM 656 C CA . LYS A 1 81 ? -11.343 -3.471 5.590 1.00 97.12 81 LYS A CA 1
ATOM 657 C C . LYS A 1 81 ? -11.934 -2.061 5.536 1.00 97.12 81 LYS A C 1
ATOM 659 O O . LYS A 1 81 ? -11.187 -1.085 5.538 1.00 97.12 81 LYS A O 1
ATOM 664 N N . ASN A 1 82 ? -13.262 -1.934 5.556 1.00 96.62 82 ASN A N 1
ATOM 665 C CA . ASN A 1 82 ? -13.939 -0.633 5.526 1.00 96.62 82 ASN A CA 1
ATOM 666 C C . ASN A 1 82 ? -13.558 0.243 6.733 1.00 96.62 82 ASN A C 1
ATOM 668 O O . ASN A 1 82 ? -13.357 1.454 6.593 1.00 96.62 82 ASN A O 1
ATOM 672 N N . LYS A 1 83 ? -13.418 -0.358 7.921 1.00 96.44 83 LYS A N 1
ATOM 673 C CA . LYS A 1 83 ? -12.970 0.346 9.131 1.00 96.44 83 LYS A CA 1
ATOM 674 C C . LYS A 1 83 ? -11.513 0.808 9.016 1.00 96.44 83 LYS A C 1
ATOM 676 O O . LYS A 1 83 ? -11.228 1.971 9.297 1.00 96.44 83 LYS A O 1
ATOM 681 N N . LEU A 1 84 ? -10.610 -0.049 8.536 1.00 96.19 84 LEU A N 1
ATOM 682 C CA . LEU A 1 84 ? -9.205 0.294 8.281 1.00 96.19 84 LEU A CA 1
ATOM 683 C C . LEU A 1 84 ? -9.083 1.429 7.251 1.00 96.19 84 LEU A C 1
ATOM 685 O O . LEU A 1 84 ? -8.353 2.392 7.477 1.00 96.19 84 LEU A O 1
ATOM 689 N N . PHE A 1 85 ? -9.857 1.384 6.164 1.00 95.69 85 PHE A N 1
ATOM 690 C CA . PHE A 1 85 ? -9.885 2.454 5.160 1.00 95.69 85 PHE A CA 1
ATOM 691 C C . PHE A 1 85 ? -10.404 3.766 5.745 1.00 95.69 85 PHE A C 1
ATOM 693 O O . PHE A 1 85 ? -9.829 4.820 5.491 1.00 95.69 85 PHE A O 1
ATOM 700 N N . THR A 1 86 ? -11.426 3.705 6.600 1.00 95.06 86 THR A N 1
ATOM 701 C CA . THR A 1 86 ? -11.925 4.884 7.319 1.00 95.06 86 THR A CA 1
ATOM 702 C C . THR A 1 86 ? -10.832 5.507 8.191 1.00 95.06 86 THR A C 1
ATOM 704 O O . THR A 1 86 ? -10.649 6.725 8.168 1.00 95.06 86 THR A O 1
ATOM 707 N N . ILE A 1 87 ? -10.053 4.691 8.913 1.00 94.50 87 ILE A N 1
ATOM 708 C CA . ILE A 1 87 ? -8.909 5.166 9.707 1.00 94.50 87 ILE A CA 1
ATOM 709 C C . ILE A 1 87 ? -7.881 5.876 8.811 1.00 94.50 87 ILE A C 1
ATOM 711 O O . ILE A 1 87 ? -7.451 6.987 9.141 1.00 94.50 87 ILE A O 1
ATOM 715 N N . ILE A 1 88 ? -7.523 5.275 7.668 1.00 94.69 88 ILE A N 1
ATOM 716 C CA . ILE A 1 88 ? -6.600 5.873 6.689 1.00 94.69 88 ILE A CA 1
ATOM 717 C C . ILE A 1 88 ? -7.140 7.228 6.205 1.00 94.69 88 ILE A C 1
ATOM 719 O O . ILE A 1 88 ? -6.407 8.217 6.220 1.00 94.69 88 ILE A O 1
ATOM 723 N N . SER A 1 89 ? -8.417 7.298 5.815 1.00 93.12 89 SER A N 1
ATOM 724 C CA . SER A 1 89 ? -9.054 8.512 5.287 1.00 93.12 89 SER A CA 1
ATOM 725 C C . SER A 1 89 ? -9.092 9.664 6.289 1.00 93.12 89 SER A C 1
ATOM 727 O O . SER A 1 89 ? -8.869 10.810 5.903 1.00 93.12 89 SER A O 1
ATOM 729 N N . ILE A 1 90 ? -9.339 9.390 7.574 1.00 91.75 90 ILE A N 1
ATOM 730 C CA . ILE A 1 90 ? -9.443 10.439 8.604 1.00 91.75 90 ILE A CA 1
ATOM 731 C C . ILE A 1 90 ? -8.099 11.132 8.836 1.00 91.75 90 ILE A C 1
ATOM 733 O O . ILE A 1 90 ? -8.057 12.344 9.053 1.00 91.75 90 ILE A O 1
ATOM 737 N N . ARG A 1 91 ? -6.993 10.380 8.812 1.00 84.31 91 ARG A N 1
ATOM 738 C CA . ARG A 1 91 ? -5.648 10.906 9.098 1.00 84.31 91 ARG A CA 1
ATOM 739 C C . ARG A 1 91 ? -4.659 10.638 7.978 1.00 84.31 91 ARG A C 1
ATOM 741 O O . ARG A 1 91 ? -3.502 10.299 8.233 1.00 84.31 91 ARG A O 1
ATOM 748 N N . MET A 1 92 ? -5.110 10.843 6.747 1.00 90.12 92 MET A N 1
ATOM 749 C CA . MET A 1 92 ? -4.294 10.651 5.559 1.00 90.12 92 MET A CA 1
ATOM 750 C C . MET A 1 92 ? -3.035 11.528 5.603 1.00 90.12 92 MET A C 1
ATOM 752 O O . MET A 1 92 ? -3.092 12.731 5.863 1.00 90.12 92 MET A O 1
ATOM 756 N N . LYS A 1 93 ? -1.869 10.926 5.350 1.00 88.50 93 LYS A N 1
ATOM 757 C CA . LYS A 1 93 ? -0.563 11.600 5.399 1.00 88.50 93 LYS A CA 1
ATOM 758 C C . LYS A 1 93 ? 0.265 11.278 4.167 1.00 88.50 93 LYS A C 1
ATOM 760 O O . LYS A 1 93 ? 0.258 10.158 3.674 1.00 88.50 93 LYS A O 1
ATOM 765 N N . LYS A 1 94 ? 1.110 12.227 3.747 1.00 85.12 94 LYS A N 1
ATOM 766 C CA . LYS A 1 94 ? 2.047 12.055 2.616 1.00 85.12 94 LYS A CA 1
ATOM 767 C C . LYS A 1 94 ? 2.922 10.802 2.743 1.00 85.12 94 LYS A C 1
ATOM 769 O O . LYS A 1 94 ? 3.229 10.171 1.737 1.00 85.12 94 LYS A O 1
ATOM 774 N N . ARG A 1 95 ? 3.354 10.460 3.961 1.00 87.12 95 ARG A N 1
ATOM 775 C CA . ARG A 1 95 ? 4.222 9.297 4.203 1.00 87.12 95 ARG A CA 1
ATOM 776 C C . ARG A 1 95 ? 3.526 7.955 3.959 1.00 87.12 95 ARG A C 1
ATOM 778 O O . ARG A 1 95 ? 4.219 6.992 3.666 1.00 87.12 95 ARG A O 1
ATOM 785 N N . PHE A 1 96 ? 2.192 7.899 4.031 1.00 91.56 96 PHE A N 1
ATOM 786 C CA . PHE A 1 96 ? 1.441 6.665 3.781 1.00 91.56 96 PHE A CA 1
ATOM 787 C C . PHE A 1 96 ? 1.634 6.169 2.359 1.00 91.56 96 PHE A C 1
ATOM 789 O O . PHE A 1 96 ? 1.704 4.968 2.158 1.00 91.56 96 PHE A O 1
ATOM 796 N N . TYR A 1 97 ? 1.825 7.079 1.401 1.00 91.25 97 TYR A N 1
ATOM 797 C CA . TYR A 1 97 ? 2.202 6.701 0.044 1.00 91.25 97 TYR A CA 1
ATOM 798 C C . TYR A 1 97 ? 3.489 5.884 0.019 1.00 91.25 97 TYR A C 1
ATOM 800 O O . TYR A 1 97 ? 3.518 4.805 -0.547 1.00 91.25 97 TYR A O 1
ATOM 808 N N . ASN A 1 98 ? 4.546 6.384 0.665 1.00 89.69 98 ASN A N 1
ATOM 809 C CA . ASN A 1 98 ? 5.831 5.692 0.680 1.00 89.69 98 ASN A CA 1
ATOM 810 C C . ASN A 1 98 ? 5.714 4.349 1.420 1.00 89.69 98 ASN A C 1
ATOM 812 O O . ASN A 1 98 ? 6.264 3.358 0.961 1.00 89.69 98 ASN A O 1
ATOM 816 N N . TYR A 1 99 ? 4.992 4.321 2.544 1.00 92.38 99 TYR A N 1
ATOM 817 C CA . TYR A 1 99 ? 4.817 3.112 3.350 1.00 92.38 99 TYR A CA 1
ATOM 818 C C . TYR A 1 99 ? 4.040 2.026 2.596 1.00 92.38 99 TYR A C 1
ATOM 820 O O . TYR A 1 99 ? 4.504 0.894 2.488 1.00 92.38 99 TYR A O 1
ATOM 828 N N . ASN A 1 100 ? 2.891 2.391 2.023 1.00 94.19 100 ASN A N 1
ATOM 829 C CA . ASN A 1 100 ? 2.087 1.501 1.197 1.00 94.19 100 ASN A CA 1
ATOM 830 C C . ASN A 1 100 ? 2.875 1.039 -0.036 1.00 94.19 100 ASN A C 1
ATOM 832 O O . ASN A 1 100 ? 2.905 -0.153 -0.298 1.00 94.19 100 ASN A O 1
ATOM 836 N N . TRP A 1 101 ? 3.584 1.942 -0.725 1.00 93.94 101 TRP A N 1
ATOM 837 C CA . TRP A 1 101 ? 4.392 1.594 -1.897 1.00 93.94 101 TRP A CA 1
ATOM 838 C C . TRP A 1 101 ? 5.479 0.563 -1.580 1.00 93.94 101 TRP A C 1
ATOM 840 O O . TRP A 1 101 ? 5.696 -0.354 -2.361 1.00 93.94 101 TRP A O 1
ATOM 850 N N . ILE A 1 102 ? 6.135 0.673 -0.421 1.00 93.75 102 ILE A N 1
ATOM 851 C CA . ILE A 1 102 ? 7.145 -0.301 0.012 1.00 93.75 102 ILE A CA 1
ATOM 852 C C . ILE A 1 102 ? 6.523 -1.681 0.254 1.00 93.75 102 ILE A C 1
ATOM 854 O O . ILE A 1 102 ? 7.079 -2.673 -0.205 1.00 93.75 102 ILE A O 1
ATOM 858 N N . LEU A 1 103 ? 5.385 -1.751 0.954 1.00 94.69 103 LEU A N 1
ATOM 859 C CA . LEU A 1 103 ? 4.696 -3.024 1.198 1.00 94.69 103 LEU A CA 1
ATOM 860 C C . LEU A 1 103 ? 4.123 -3.620 -0.090 1.00 94.69 103 LEU A C 1
ATOM 862 O O . LEU A 1 103 ? 4.227 -4.822 -0.314 1.00 94.69 103 LEU A O 1
ATOM 866 N N . LEU A 1 104 ? 3.561 -2.781 -0.960 1.00 94.12 104 LEU A N 1
ATOM 867 C CA . LEU A 1 104 ? 2.992 -3.214 -2.228 1.00 94.12 104 LEU A CA 1
ATOM 868 C C . LEU A 1 104 ? 4.067 -3.782 -3.155 1.00 94.12 104 LEU A C 1
ATOM 870 O O . LEU A 1 104 ? 3.801 -4.756 -3.834 1.00 94.12 104 LEU A O 1
ATOM 874 N N . GLN A 1 105 ? 5.291 -3.254 -3.163 1.00 94.81 105 GLN A N 1
ATOM 875 C CA . GLN A 1 105 ? 6.370 -3.863 -3.950 1.00 94.81 105 GLN A CA 1
ATOM 876 C C . GLN A 1 105 ? 6.691 -5.307 -3.523 1.00 94.81 105 GLN A C 1
ATOM 878 O O . GLN A 1 105 ? 7.096 -6.120 -4.351 1.00 94.81 105 GLN A O 1
ATOM 883 N N . GLU A 1 106 ? 6.503 -5.650 -2.249 1.00 94.38 106 GLU A N 1
ATOM 884 C CA . GLU A 1 106 ? 6.686 -7.025 -1.772 1.00 94.38 106 GLU A CA 1
ATOM 885 C C . GLU A 1 106 ? 5.443 -7.895 -2.027 1.00 94.38 106 GLU A C 1
ATOM 887 O O . GLU A 1 106 ? 5.562 -9.079 -2.341 1.00 94.38 106 GLU A O 1
ATOM 892 N N . HIS A 1 107 ? 4.254 -7.288 -1.961 1.00 93.12 107 HIS A N 1
ATOM 893 C CA . HIS A 1 107 ? 2.946 -7.939 -2.075 1.00 93.12 107 HIS A CA 1
ATOM 894 C C . HIS A 1 107 ? 2.101 -7.336 -3.211 1.00 93.12 107 HIS A C 1
ATOM 896 O O . HIS A 1 107 ? 0.969 -6.901 -2.997 1.00 93.12 107 HIS A O 1
ATOM 902 N N . TYR A 1 108 ? 2.652 -7.281 -4.426 1.00 92.31 108 TYR A N 1
ATOM 903 C CA . TYR A 1 108 ? 2.118 -6.462 -5.531 1.00 92.31 108 TYR A CA 1
ATOM 904 C C . TYR A 1 108 ? 0.767 -6.919 -6.087 1.00 92.31 108 TYR A C 1
ATOM 906 O O . TYR A 1 108 ? 0.127 -6.184 -6.834 1.00 92.31 108 TYR A O 1
ATOM 914 N N . ASN A 1 109 ? 0.326 -8.116 -5.709 1.00 91.38 109 ASN A N 1
ATOM 915 C CA . ASN A 1 109 ? -0.977 -8.687 -6.032 1.00 91.38 109 ASN A CA 1
ATOM 916 C C . ASN A 1 109 ? -2.007 -8.531 -4.893 1.00 91.38 109 ASN A C 1
ATOM 918 O O . ASN A 1 109 ? -3.147 -8.974 -5.033 1.00 91.38 109 ASN A O 1
ATOM 922 N N . ASN A 1 110 ? -1.642 -7.918 -3.760 1.00 93.25 110 ASN A N 1
ATOM 923 C CA . ASN A 1 110 ? -2.554 -7.738 -2.637 1.00 93.25 110 ASN A CA 1
ATOM 924 C C . ASN A 1 110 ? -3.593 -6.646 -2.946 1.00 93.25 110 ASN A C 1
ATOM 926 O O . ASN A 1 110 ? -3.292 -5.450 -2.929 1.00 93.25 110 ASN A O 1
ATOM 930 N N . ALA A 1 111 ? -4.841 -7.061 -3.171 1.00 92.38 111 ALA A N 1
ATOM 931 C CA . ALA A 1 111 ? -5.942 -6.171 -3.544 1.00 92.38 111 ALA A CA 1
ATOM 932 C C . ALA A 1 111 ? -6.185 -5.032 -2.536 1.00 92.38 111 ALA A C 1
ATOM 934 O O . ALA A 1 111 ? -6.451 -3.897 -2.926 1.00 92.38 111 ALA A O 1
ATOM 935 N N . ASN A 1 112 ? -6.040 -5.292 -1.234 1.00 94.69 112 ASN A N 1
ATOM 936 C CA . ASN A 1 112 ? -6.255 -4.274 -0.205 1.00 94.69 112 ASN A CA 1
ATOM 937 C C . ASN A 1 112 ? -5.163 -3.193 -0.225 1.00 94.69 112 ASN A C 1
ATOM 939 O O . ASN A 1 112 ? -5.454 -2.007 -0.025 1.00 94.69 112 ASN A O 1
ATOM 943 N N . LEU A 1 113 ? -3.907 -3.574 -0.481 1.00 94.44 113 LEU A N 1
ATOM 944 C CA . LEU A 1 113 ? -2.812 -2.620 -0.658 1.00 94.44 113 LEU A CA 1
ATOM 945 C C . LEU A 1 113 ? -2.987 -1.793 -1.935 1.00 94.44 113 LEU A C 1
ATOM 947 O O . LEU A 1 113 ? -2.796 -0.580 -1.882 1.00 94.44 113 LEU A O 1
ATOM 951 N N . ILE A 1 114 ? -3.417 -2.414 -3.037 1.00 93.44 114 ILE A N 1
ATOM 952 C CA . ILE A 1 114 ? -3.715 -1.733 -4.308 1.00 93.44 114 ILE A CA 1
ATOM 953 C C . ILE A 1 114 ? -4.839 -0.703 -4.124 1.00 93.44 114 ILE A C 1
ATOM 955 O O . ILE A 1 114 ? -4.697 0.468 -4.482 1.00 93.44 114 ILE A O 1
ATOM 959 N N . GLU A 1 115 ? -5.951 -1.098 -3.505 1.00 93.62 115 GLU A N 1
ATOM 960 C CA . GLU A 1 115 ? -7.078 -0.197 -3.257 1.00 93.62 115 GLU A CA 1
ATOM 961 C C . GLU A 1 115 ? -6.711 0.952 -2.311 1.00 93.62 115 GLU A C 1
ATOM 963 O O . GLU A 1 115 ? -7.096 2.103 -2.542 1.00 93.62 115 GLU A O 1
ATOM 968 N N . SER A 1 116 ? -5.938 0.670 -1.258 1.00 94.38 116 SER A N 1
ATOM 969 C CA . SER A 1 116 ? -5.457 1.727 -0.366 1.00 94.38 116 SER A CA 1
ATOM 970 C C . SER A 1 116 ? -4.440 2.643 -1.052 1.00 94.38 116 SER A C 1
ATOM 972 O O . SER A 1 116 ? -4.467 3.847 -0.793 1.00 94.38 116 SER A O 1
ATOM 974 N N . LEU A 1 117 ? -3.619 2.144 -1.986 1.00 93.81 117 LEU A N 1
ATOM 975 C CA . LEU A 1 117 ? -2.765 2.985 -2.828 1.00 93.81 117 LEU A CA 1
ATOM 976 C C . LEU A 1 117 ? -3.605 3.939 -3.680 1.00 93.81 117 LEU A C 1
ATOM 978 O O . LEU A 1 117 ? -3.298 5.129 -3.718 1.00 93.81 117 LEU A O 1
ATOM 982 N N . ALA A 1 118 ? -4.679 3.454 -4.311 1.00 91.94 118 ALA A N 1
ATOM 983 C CA . ALA A 1 118 ? -5.587 4.289 -5.101 1.00 91.94 118 ALA A CA 1
ATOM 984 C C . ALA A 1 118 ? -6.230 5.398 -4.247 1.00 91.94 118 ALA A C 1
ATOM 986 O O . ALA A 1 118 ? -6.268 6.561 -4.650 1.00 91.94 118 ALA A O 1
ATOM 987 N N . LEU A 1 119 ? -6.676 5.059 -3.032 1.00 93.12 119 LEU A N 1
ATOM 988 C CA . LEU A 1 119 ? -7.218 6.026 -2.074 1.00 93.12 119 LEU A CA 1
ATOM 989 C C . LEU A 1 119 ? -6.181 7.099 -1.693 1.00 93.12 119 LEU A C 1
ATOM 991 O O . LEU A 1 119 ? -6.487 8.292 -1.664 1.00 93.12 119 LEU A O 1
ATOM 995 N N . ILE A 1 120 ? -4.945 6.685 -1.404 1.00 93.50 120 ILE A N 1
ATOM 996 C CA . ILE A 1 120 ? -3.848 7.601 -1.071 1.00 93.50 120 ILE A CA 1
ATOM 997 C C . ILE A 1 120 ? -3.474 8.467 -2.286 1.00 93.50 120 ILE A C 1
ATOM 999 O O . ILE A 1 120 ? -3.152 9.645 -2.126 1.00 93.50 120 ILE A O 1
ATOM 1003 N N . ALA A 1 121 ? -3.514 7.909 -3.495 1.00 91.62 121 ALA A N 1
ATOM 1004 C CA . ALA A 1 121 ? -3.162 8.598 -4.729 1.00 91.62 121 ALA A CA 1
ATOM 1005 C C . ALA A 1 121 ? -4.093 9.786 -5.008 1.00 91.62 121 ALA A C 1
ATOM 1007 O O . ALA A 1 121 ? -3.591 10.878 -5.280 1.00 91.62 121 ALA A O 1
ATOM 1008 N N . GLU A 1 122 ? -5.410 9.624 -4.837 1.00 92.50 122 GLU A N 1
ATOM 1009 C CA . GLU A 1 122 ? -6.363 10.739 -4.957 1.00 92.50 122 GLU A CA 1
ATOM 1010 C C . GLU A 1 122 ? -6.073 11.843 -3.928 1.00 92.50 122 GLU A C 1
ATOM 1012 O O . GLU A 1 122 ? -6.026 13.024 -4.274 1.00 92.50 122 GLU A O 1
ATOM 1017 N N . TYR A 1 123 ? -5.733 11.482 -2.686 1.00 92.25 123 TYR A N 1
ATOM 1018 C CA . TYR A 1 123 ? -5.313 12.473 -1.691 1.00 92.25 123 TYR A CA 1
ATOM 1019 C C . TYR A 1 123 ? -4.047 13.242 -2.113 1.00 92.25 123 TYR A C 1
ATOM 1021 O O . TYR A 1 123 ? -3.976 14.464 -1.955 1.00 92.25 123 TYR A O 1
ATOM 1029 N N . ILE A 1 124 ? -3.024 12.564 -2.649 1.00 92.12 124 ILE A N 1
ATOM 1030 C CA . ILE A 1 124 ? -1.801 13.244 -3.115 1.00 92.12 124 ILE A CA 1
ATOM 1031 C C . ILE A 1 124 ? -2.100 14.106 -4.339 1.00 92.12 124 ILE A C 1
ATOM 1033 O O . ILE A 1 124 ? -1.562 15.204 -4.436 1.00 92.12 124 ILE A O 1
ATOM 1037 N N . LYS A 1 125 ? -2.947 13.650 -5.259 1.00 93.75 125 LYS A N 1
ATOM 1038 C CA . LYS A 1 125 ? -3.369 14.418 -6.434 1.00 93.75 125 LYS A CA 1
ATOM 1039 C C . LYS A 1 125 ? -4.026 15.736 -6.033 1.00 93.75 125 LYS A C 1
ATOM 1041 O O . LYS A 1 125 ? -3.675 16.771 -6.594 1.00 93.75 125 LYS A O 1
ATOM 1046 N N . GLU A 1 126 ? -4.894 15.718 -5.024 1.00 93.44 126 GLU A N 1
ATOM 1047 C CA . GLU A 1 126 ? -5.544 16.924 -4.503 1.00 93.44 126 GLU A CA 1
ATOM 1048 C C . GLU A 1 126 ? -4.594 17.829 -3.708 1.00 93.44 126 GLU A C 1
ATOM 1050 O O . GLU A 1 126 ? -4.610 19.048 -3.872 1.00 93.44 126 GLU A O 1
ATOM 1055 N N . LYS A 1 127 ? -3.778 17.262 -2.809 1.00 92.88 127 LYS A N 1
ATOM 1056 C CA . LYS A 1 127 ? -2.984 18.053 -1.848 1.00 92.88 127 LYS A CA 1
ATOM 1057 C C . LYS A 1 127 ? -1.573 18.386 -2.321 1.00 92.88 127 LYS A C 1
ATOM 1059 O O . LYS A 1 127 ? -0.990 19.362 -1.858 1.00 92.88 127 LYS A O 1
ATOM 1064 N N . ILE A 1 128 ? -0.989 17.554 -3.179 1.00 91.12 128 ILE A N 1
ATOM 1065 C CA . ILE A 1 128 ? 0.404 17.641 -3.643 1.00 91.12 128 ILE A CA 1
ATOM 1066 C C . ILE A 1 128 ? 0.491 17.241 -5.136 1.00 91.12 128 ILE A C 1
ATOM 1068 O O . ILE A 1 128 ? 1.208 16.294 -5.490 1.00 91.12 128 ILE A O 1
ATOM 1072 N N . PRO A 1 129 ? -0.204 17.960 -6.039 1.00 92.00 129 PRO A N 1
ATOM 1073 C CA . PRO A 1 129 ? -0.365 17.567 -7.442 1.00 92.00 129 PRO A CA 1
ATOM 1074 C C . PRO A 1 129 ? 0.964 17.382 -8.180 1.00 92.00 129 PRO A C 1
ATOM 1076 O O . PRO A 1 129 ? 1.092 16.484 -9.008 1.00 92.00 129 PRO A O 1
ATOM 1079 N N . THR A 1 130 ? 1.987 18.180 -7.860 1.00 92.88 130 THR A N 1
ATOM 1080 C CA . THR A 1 130 ? 3.322 18.040 -8.461 1.00 92.88 130 THR A CA 1
ATOM 1081 C C . THR A 1 130 ? 3.971 16.702 -8.109 1.00 92.88 130 THR A C 1
ATOM 1083 O O . THR A 1 130 ? 4.537 16.055 -8.982 1.00 92.88 130 THR A O 1
ATOM 1086 N N . LYS A 1 131 ? 3.858 16.245 -6.850 1.00 88.50 131 LYS A N 1
ATOM 1087 C CA . LYS A 1 131 ? 4.393 14.932 -6.450 1.00 88.50 131 LYS A CA 1
ATOM 1088 C C . LYS A 1 131 ? 3.602 13.806 -7.112 1.00 88.50 131 LYS A C 1
ATOM 1090 O O . LYS A 1 131 ? 4.210 12.841 -7.558 1.00 88.50 131 LYS A O 1
ATOM 1095 N N . TYR A 1 132 ? 2.278 13.942 -7.186 1.00 92.81 132 TYR A N 1
ATOM 1096 C CA . TYR A 1 132 ? 1.425 12.974 -7.871 1.00 92.81 132 TYR A CA 1
ATOM 1097 C C . TYR A 1 132 ? 1.845 12.808 -9.337 1.00 92.81 132 TYR A C 1
ATOM 1099 O O . TYR A 1 132 ? 2.202 11.707 -9.729 1.00 92.81 132 TYR A O 1
ATOM 1107 N N . LYS A 1 133 ? 1.941 13.897 -10.110 1.00 93.44 133 LYS A N 1
ATOM 1108 C CA . LYS A 1 133 ? 2.329 13.857 -11.536 1.00 93.44 133 LYS A CA 1
ATOM 1109 C C . LYS A 1 133 ? 3.692 13.205 -11.811 1.00 93.44 133 LYS A C 1
ATOM 1111 O O . LYS A 1 133 ? 3.928 12.738 -12.918 1.00 93.44 133 LYS A O 1
ATOM 1116 N N . LEU A 1 134 ? 4.600 13.218 -10.833 1.00 91.75 134 LEU A N 1
ATOM 1117 C CA . LEU A 1 134 ? 5.929 12.606 -10.944 1.00 91.75 134 LEU A CA 1
ATOM 1118 C C . LEU A 1 134 ? 5.971 11.144 -10.484 1.00 91.75 134 LEU A C 1
ATOM 1120 O O . LEU A 1 134 ? 6.969 10.469 -10.705 1.00 91.75 134 LEU A O 1
ATOM 1124 N N . SER A 1 135 ? 4.928 10.661 -9.813 1.00 92.69 135 SER A N 1
ATOM 1125 C CA . SER A 1 135 ? 4.859 9.292 -9.306 1.00 92.69 135 SER A CA 1
ATOM 1126 C C . SER A 1 135 ? 4.316 8.311 -10.342 1.00 92.69 135 SER A C 1
ATOM 1128 O O . SER A 1 135 ? 3.460 8.673 -11.152 1.00 92.69 135 SER A O 1
ATOM 1130 N N . LEU A 1 136 ? 4.751 7.049 -10.250 1.00 93.06 136 LEU A N 1
ATOM 1131 C CA . LEU A 1 136 ? 4.272 5.964 -11.107 1.00 93.06 136 LEU A CA 1
ATOM 1132 C C . LEU A 1 136 ? 2.749 5.821 -11.041 1.00 93.06 136 LEU A C 1
ATOM 1134 O O . LEU A 1 136 ? 2.104 5.719 -12.073 1.00 93.06 136 LEU A O 1
ATOM 1138 N N . VAL A 1 137 ? 2.161 5.925 -9.843 1.00 91.19 137 VAL A N 1
ATOM 1139 C CA . VAL A 1 137 ? 0.710 5.775 -9.638 1.00 91.19 137 VAL A CA 1
ATOM 1140 C C . VAL A 1 137 ? -0.135 6.750 -10.466 1.00 91.19 137 VAL A C 1
ATOM 1142 O O . VAL A 1 137 ? -1.276 6.441 -10.779 1.00 91.19 137 VAL A O 1
ATOM 1145 N N . SER A 1 138 ? 0.410 7.902 -10.876 1.00 91.94 138 SER A N 1
ATOM 1146 C CA . SER A 1 138 ? -0.318 8.837 -11.748 1.00 91.94 138 SER A CA 1
ATOM 1147 C C . SER A 1 138 ? -0.469 8.366 -13.192 1.00 91.94 138 SER A C 1
ATOM 1149 O O . SER A 1 138 ? -1.240 8.958 -13.946 1.00 91.94 138 SER A O 1
ATOM 1151 N N . LYS A 1 139 ? 0.273 7.321 -13.560 1.00 91.69 139 LYS A N 1
ATOM 1152 C CA . LYS A 1 139 ? 0.309 6.702 -14.885 1.00 91.69 139 LYS A CA 1
ATOM 1153 C C . LYS A 1 139 ? -0.381 5.339 -14.911 1.00 91.69 139 LYS A C 1
ATOM 1155 O O . LYS A 1 139 ? -0.499 4.746 -15.973 1.00 91.69 139 LYS A O 1
ATOM 1160 N N . LEU A 1 140 ? -0.825 4.853 -13.752 1.00 89.38 140 LEU A N 1
ATOM 1161 C CA . LEU A 1 140 ? -1.439 3.543 -13.590 1.00 89.38 140 LEU A CA 1
ATOM 1162 C C . LEU A 1 140 ? -2.953 3.677 -13.417 1.00 89.38 140 LEU A C 1
ATOM 1164 O O . LEU A 1 140 ? -3.440 4.520 -12.661 1.00 89.38 140 LEU A O 1
ATOM 1168 N N . SER A 1 141 ? -3.696 2.768 -14.035 1.00 82.56 141 SER A N 1
ATOM 1169 C CA . SER A 1 141 ? -5.101 2.501 -13.725 1.00 82.56 141 SER A CA 1
ATOM 1170 C C . SER A 1 141 ? -5.168 1.500 -12.570 1.00 82.56 141 SER A C 1
ATOM 1172 O O . SER A 1 141 ? -5.379 0.301 -12.750 1.00 82.56 141 SER A O 1
ATOM 1174 N N . VAL A 1 142 ? -4.940 2.006 -11.354 1.00 70.19 142 VAL A N 1
ATOM 1175 C CA . VAL A 1 142 ? -4.678 1.204 -10.141 1.00 70.19 142 VAL A CA 1
ATOM 1176 C C . VAL A 1 142 ? -5.780 0.184 -9.818 1.00 70.19 142 VAL A C 1
ATOM 1178 O O . VAL A 1 142 ? -5.487 -0.843 -9.222 1.00 70.19 142 VAL A O 1
ATOM 1181 N N . LYS A 1 143 ? -7.042 0.437 -10.185 1.00 62.88 143 LYS A N 1
ATOM 1182 C CA . LYS A 1 143 ? -8.175 -0.416 -9.782 1.00 62.88 143 LYS A CA 1
ATOM 1183 C C . LYS A 1 143 ? -8.449 -1.610 -10.698 1.00 62.88 143 LYS A C 1
ATOM 1185 O O . LYS A 1 143 ? -9.052 -2.569 -10.233 1.00 62.88 143 LYS A O 1
ATOM 1190 N N . ASP A 1 144 ? -8.001 -1.568 -11.951 1.00 62.78 144 ASP A N 1
ATOM 1191 C CA . ASP A 1 144 ? -8.620 -2.377 -13.012 1.00 62.78 144 ASP A CA 1
ATOM 1192 C C . ASP A 1 144 ? -7.635 -3.262 -13.790 1.00 62.78 144 ASP A C 1
ATOM 1194 O O . ASP A 1 144 ? -7.993 -3.806 -14.834 1.00 62.78 144 ASP A O 1
ATOM 1198 N N . GLY A 1 145 ? -6.394 -3.443 -13.323 1.00 66.19 145 GLY A N 1
ATOM 1199 C CA . GLY A 1 145 ? -5.433 -4.212 -14.114 1.00 66.19 145 GLY A CA 1
ATOM 1200 C C . GLY A 1 145 ? -4.247 -4.795 -13.367 1.00 66.19 145 GLY A C 1
ATOM 1201 O O . GLY A 1 145 ? -3.949 -4.447 -12.227 1.00 66.19 145 GLY A O 1
ATOM 1202 N N . ASN A 1 146 ? -3.540 -5.675 -14.076 1.00 85.00 146 ASN A N 1
ATOM 1203 C CA . ASN A 1 146 ? -2.263 -6.227 -13.647 1.00 85.00 146 ASN A CA 1
ATOM 1204 C C . ASN A 1 146 ? -1.252 -5.081 -13.475 1.00 85.00 146 ASN A C 1
ATOM 1206 O O . ASN A 1 146 ? -0.902 -4.400 -14.440 1.00 85.00 146 ASN A O 1
ATOM 1210 N N . LEU A 1 147 ? -0.813 -4.858 -12.234 1.00 90.06 147 LEU A N 1
ATOM 1211 C CA . LEU A 1 147 ? 0.115 -3.785 -11.884 1.00 90.06 147 LEU A CA 1
ATOM 1212 C C . LEU A 1 147 ? 1.458 -3.923 -12.614 1.00 90.06 147 LEU A C 1
ATOM 1214 O O . LEU A 1 147 ? 2.060 -2.909 -12.962 1.00 90.06 147 LEU A O 1
ATOM 1218 N N . VAL A 1 148 ? 1.908 -5.160 -12.853 1.00 92.94 148 VAL A N 1
ATOM 1219 C CA . VAL A 1 148 ? 3.158 -5.465 -13.561 1.00 92.94 148 VAL A CA 1
ATOM 1220 C C . VAL A 1 148 ? 3.030 -5.034 -15.018 1.00 92.94 148 VAL A C 1
ATOM 1222 O O . VAL A 1 148 ? 3.749 -4.130 -15.434 1.00 92.94 148 VAL A O 1
ATOM 1225 N N . ALA A 1 149 ? 2.033 -5.558 -15.738 1.00 91.06 149 ALA A N 1
ATOM 1226 C CA . ALA A 1 149 ? 1.785 -5.219 -17.141 1.00 91.06 149 ALA A CA 1
ATOM 1227 C C . ALA A 1 149 ? 1.642 -3.703 -17.367 1.00 91.06 149 ALA A C 1
ATOM 1229 O O . ALA A 1 149 ? 2.341 -3.128 -18.194 1.00 91.06 149 ALA A O 1
ATOM 1230 N N . GLN A 1 150 ? 0.829 -3.019 -16.555 1.00 92.06 150 GLN A N 1
ATOM 1231 C CA . GLN A 1 150 ? 0.668 -1.565 -16.671 1.00 92.06 150 GLN A CA 1
ATOM 1232 C C . GLN A 1 150 ? 1.972 -0.802 -16.412 1.00 92.06 150 GLN A C 1
ATOM 1234 O O . GLN A 1 150 ? 2.220 0.247 -17.000 1.00 92.06 150 GLN A O 1
ATOM 1239 N N . THR A 1 151 ? 2.815 -1.301 -15.511 1.00 94.19 151 THR A N 1
ATOM 1240 C CA . THR A 1 151 ? 4.106 -0.670 -15.231 1.00 94.19 151 THR A CA 1
ATOM 1241 C C . THR A 1 151 ? 5.090 -0.892 -16.378 1.00 94.19 151 THR A C 1
ATOM 1243 O O . THR A 1 151 ? 5.870 0.013 -16.674 1.00 94.19 151 THR A O 1
ATOM 1246 N N . LEU A 1 152 ? 5.023 -2.040 -17.058 1.00 93.31 152 LEU A N 1
ATOM 1247 C CA . LEU A 1 152 ? 5.788 -2.301 -18.278 1.00 93.31 152 LEU A CA 1
ATOM 1248 C C . LEU A 1 152 ? 5.341 -1.406 -19.433 1.00 93.31 152 LEU A C 1
ATOM 1250 O O . LEU A 1 152 ? 6.200 -0.840 -20.105 1.00 93.3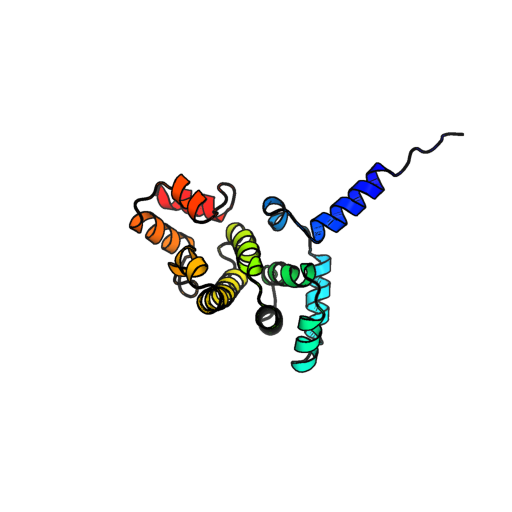1 152 LEU A O 1
ATOM 1254 N N . ASP A 1 153 ? 4.037 -1.187 -19.607 1.00 92.88 153 ASP A N 1
ATOM 1255 C CA . ASP A 1 153 ? 3.520 -0.238 -20.603 1.00 92.88 153 ASP A CA 1
ATOM 1256 C C . ASP A 1 153 ? 4.082 1.172 -20.358 1.00 92.88 153 ASP A C 1
ATOM 1258 O O . ASP A 1 153 ? 4.523 1.863 -21.279 1.00 92.88 153 ASP A O 1
ATOM 1262 N N . VAL A 1 154 ? 4.133 1.594 -19.088 1.00 94.75 154 VAL A N 1
ATOM 1263 C CA . VAL A 1 154 ? 4.721 2.884 -18.708 1.00 94.75 154 VAL A CA 1
ATOM 1264 C C . VAL A 1 154 ? 6.227 2.911 -18.978 1.00 94.75 154 VAL A C 1
ATOM 1266 O O . VAL A 1 154 ? 6.710 3.896 -19.538 1.00 94.75 154 VAL A O 1
ATOM 1269 N N . LEU A 1 155 ? 6.965 1.852 -18.629 1.00 94.06 155 LEU A N 1
ATOM 1270 C CA . LEU A 1 155 ? 8.397 1.724 -18.924 1.00 94.06 155 LEU A CA 1
ATOM 1271 C C . LEU A 1 155 ? 8.672 1.862 -20.428 1.00 94.06 155 LEU A C 1
ATOM 1273 O O . LEU A 1 155 ? 9.517 2.669 -20.815 1.00 94.06 155 LEU A O 1
ATOM 1277 N N . GLN A 1 156 ? 7.925 1.133 -21.261 1.00 91.62 156 GLN A N 1
ATOM 1278 C CA . GLN A 1 156 ? 8.040 1.179 -22.720 1.00 91.62 156 GLN A CA 1
ATOM 1279 C C . GLN A 1 156 ? 7.724 2.576 -23.267 1.00 91.62 156 GLN A C 1
ATOM 1281 O O . GLN A 1 156 ? 8.469 3.093 -24.095 1.00 91.62 156 GLN A O 1
ATOM 1286 N N . SER A 1 157 ? 6.666 3.222 -22.763 1.00 93.38 157 SER A N 1
ATOM 1287 C CA . SER A 1 157 ? 6.258 4.565 -23.205 1.00 93.38 157 SER A CA 1
ATOM 1288 C C . SER A 1 157 ? 7.271 5.668 -22.882 1.00 93.38 157 SER A C 1
ATOM 1290 O O . SER A 1 157 ? 7.259 6.726 -23.508 1.00 93.38 157 SER A O 1
ATOM 1292 N N . GLU A 1 158 ? 8.116 5.455 -21.873 1.00 93.25 158 GLU A N 1
ATOM 1293 C CA . GLU A 1 158 ? 9.110 6.432 -21.432 1.00 93.25 158 GLU A CA 1
ATOM 1294 C C . GLU A 1 158 ? 10.483 6.247 -22.072 1.00 93.25 158 GLU A C 1
ATOM 1296 O O . GLU A 1 158 ? 11.357 7.074 -21.819 1.00 93.25 158 GLU A O 1
ATOM 1301 N N . GLU A 1 159 ? 10.680 5.177 -22.850 1.00 88.56 159 GLU A N 1
ATOM 1302 C CA . GLU A 1 159 ? 11.960 4.837 -23.488 1.00 88.56 159 GLU A CA 1
ATOM 1303 C C . GLU A 1 159 ? 13.142 4.803 -22.492 1.00 88.56 159 GLU A C 1
ATOM 1305 O O . GLU A 1 159 ? 14.290 5.089 -22.831 1.00 88.56 159 GLU A O 1
ATOM 1310 N N . ASN A 1 160 ? 12.862 4.454 -21.231 1.00 86.88 160 ASN A N 1
ATOM 1311 C CA . ASN A 1 160 ? 13.851 4.415 -20.158 1.00 86.88 160 ASN A CA 1
ATOM 1312 C C . ASN A 1 160 ? 14.523 3.042 -20.061 1.00 86.88 160 ASN A C 1
ATOM 1314 O O . ASN A 1 160 ? 13.917 2.006 -20.334 1.00 86.88 160 ASN A O 1
ATOM 1318 N N . THR A 1 161 ? 15.765 3.017 -19.569 1.00 89.75 161 THR A N 1
ATOM 1319 C CA . THR A 1 161 ? 16.355 1.756 -19.106 1.00 89.75 161 THR A CA 1
ATOM 1320 C C . THR A 1 161 ? 15.637 1.283 -17.841 1.00 89.75 161 THR A C 1
ATOM 1322 O O . THR A 1 161 ? 15.149 2.089 -17.044 1.00 89.75 161 THR A O 1
ATOM 1325 N N . LEU A 1 162 ? 15.609 -0.031 -17.614 1.00 90.12 162 LEU A N 1
ATOM 1326 C CA . LEU A 1 162 ? 14.976 -0.615 -16.428 1.00 90.12 162 LEU A CA 1
ATOM 1327 C C . LEU A 1 162 ? 15.592 -0.075 -15.121 1.00 90.12 162 LEU A C 1
ATOM 1329 O O . LEU A 1 162 ? 14.873 0.209 -14.166 1.00 90.12 162 LEU A O 1
ATOM 1333 N N . SER A 1 163 ? 16.909 0.160 -15.103 1.00 91.62 163 SER A N 1
ATOM 1334 C CA . SER A 1 163 ? 17.613 0.749 -13.955 1.00 91.62 163 SER A CA 1
ATOM 1335 C C . SER A 1 163 ? 17.180 2.194 -13.687 1.00 91.62 163 SER A C 1
ATOM 1337 O O . SER A 1 163 ? 16.844 2.535 -12.552 1.00 91.62 163 SER A O 1
ATOM 1339 N N . ASP A 1 164 ? 17.151 3.043 -14.718 1.00 93.94 164 ASP A N 1
ATOM 1340 C CA . ASP A 1 164 ? 16.744 4.447 -14.566 1.00 93.94 164 ASP A CA 1
ATOM 1341 C C . ASP A 1 164 ? 15.277 4.555 -14.146 1.00 93.94 164 ASP A C 1
ATOM 1343 O O . ASP A 1 164 ? 14.920 5.367 -13.290 1.00 93.94 164 ASP A O 1
ATOM 1347 N N . PHE A 1 165 ? 14.431 3.683 -14.695 1.00 95.12 165 PHE A N 1
ATOM 1348 C CA . PHE A 1 165 ? 13.025 3.585 -14.335 1.00 95.12 165 PHE A CA 1
ATOM 1349 C C . PHE A 1 165 ? 12.833 3.190 -12.867 1.00 95.12 165 PHE A C 1
ATOM 1351 O O . PHE A 1 165 ? 12.040 3.812 -12.151 1.00 95.12 165 PHE A O 1
ATOM 1358 N N . PHE A 1 166 ? 13.595 2.203 -12.388 1.00 95.31 166 PHE A N 1
ATOM 1359 C CA . PHE A 1 166 ? 13.537 1.766 -10.994 1.00 95.31 166 PHE A CA 1
ATOM 1360 C C . PHE A 1 166 ? 13.973 2.875 -10.037 1.00 95.31 166 PHE A C 1
ATOM 1362 O O . PHE A 1 166 ? 13.277 3.143 -9.055 1.00 95.31 166 PHE A O 1
ATOM 1369 N N . ILE A 1 167 ? 15.052 3.594 -10.361 1.00 93.75 167 ILE A N 1
ATOM 1370 C CA . ILE A 1 167 ? 15.510 4.754 -9.584 1.00 93.75 167 ILE A CA 1
ATOM 1371 C C . ILE A 1 167 ? 14.436 5.848 -9.569 1.00 93.75 167 ILE A C 1
ATOM 1373 O O . ILE A 1 167 ? 14.074 6.351 -8.502 1.00 93.75 167 ILE A O 1
ATOM 1377 N N . ARG A 1 168 ? 13.886 6.196 -10.738 1.00 93.69 168 ARG A N 1
ATOM 1378 C CA . ARG A 1 168 ? 12.879 7.255 -10.894 1.00 93.69 168 ARG A CA 1
ATOM 1379 C C . ARG A 1 168 ? 11.636 7.006 -10.043 1.00 93.69 168 ARG A C 1
ATOM 1381 O O . ARG A 1 168 ? 11.124 7.936 -9.417 1.00 93.69 168 ARG A O 1
ATOM 1388 N N . TYR A 1 169 ? 11.156 5.765 -10.017 1.00 94.19 169 TYR A N 1
ATOM 1389 C CA . TYR A 1 169 ? 9.917 5.388 -9.335 1.00 94.19 169 TYR A CA 1
ATOM 1390 C C . TYR A 1 169 ? 10.121 4.724 -7.974 1.00 94.19 169 TYR A C 1
ATOM 1392 O O . TYR A 1 169 ? 9.152 4.295 -7.339 1.00 94.19 169 TYR A O 1
ATOM 1400 N N . ASN A 1 170 ? 11.360 4.726 -7.479 1.00 92.94 170 ASN A N 1
ATOM 1401 C CA . ASN A 1 170 ? 11.740 4.147 -6.197 1.00 92.94 170 ASN A CA 1
ATOM 1402 C C . ASN A 1 170 ? 11.283 2.680 -6.073 1.00 92.94 170 ASN A C 1
ATOM 1404 O O . ASN A 1 170 ? 10.671 2.284 -5.075 1.00 92.94 170 ASN A O 1
ATOM 1408 N N . ILE A 1 171 ? 11.519 1.908 -7.136 1.00 94.69 171 ILE A N 1
ATOM 1409 C CA . ILE A 1 171 ? 11.322 0.459 -7.179 1.00 94.69 171 ILE A CA 1
ATOM 1410 C C . ILE A 1 171 ? 12.606 -0.183 -6.655 1.00 94.69 171 ILE A C 1
ATOM 1412 O O . ILE A 1 171 ? 13.697 0.073 -7.159 1.00 94.69 171 ILE A O 1
ATOM 1416 N N . LYS A 1 172 ? 12.487 -1.007 -5.619 1.00 92.19 172 LYS A N 1
ATOM 1417 C CA . LYS A 1 172 ? 13.606 -1.736 -5.031 1.00 92.19 172 LYS A CA 1
ATOM 1418 C C . LYS A 1 172 ? 13.912 -2.952 -5.892 1.00 92.19 172 LYS A C 1
ATOM 1420 O O . LYS A 1 172 ? 13.071 -3.843 -5.994 1.00 92.19 172 LYS A O 1
ATOM 1425 N N . ASN A 1 173 ? 15.129 -3.026 -6.425 1.00 89.62 173 ASN A N 1
ATOM 1426 C CA . ASN A 1 173 ? 15.589 -4.113 -7.304 1.00 89.62 173 ASN A CA 1
ATOM 1427 C C . ASN A 1 173 ? 15.378 -5.518 -6.711 1.00 89.62 173 ASN A C 1
ATOM 1429 O O . ASN A 1 173 ? 15.202 -6.486 -7.440 1.00 89.62 173 ASN A O 1
ATOM 1433 N N . GLU A 1 174 ? 15.411 -5.632 -5.385 1.00 89.50 174 GLU A N 1
ATOM 1434 C CA . GLU A 1 174 ? 15.275 -6.892 -4.652 1.00 89.50 174 GLU A CA 1
ATOM 1435 C C . GLU A 1 174 ? 13.829 -7.276 -4.297 1.00 89.50 174 GLU A C 1
ATOM 1437 O O . GLU A 1 174 ? 13.619 -8.370 -3.774 1.00 89.50 174 GLU A O 1
ATOM 1442 N N . SER A 1 175 ? 12.850 -6.408 -4.578 1.00 93.06 175 SER A N 1
ATOM 1443 C CA . SER A 1 175 ? 11.431 -6.664 -4.300 1.00 93.06 175 SER A CA 1
ATOM 1444 C C . SER A 1 175 ? 10.821 -7.687 -5.259 1.00 93.06 175 SER A C 1
ATOM 1446 O O . SER A 1 175 ? 11.251 -7.820 -6.408 1.00 93.06 175 SER A O 1
ATOM 1448 N N . ASN A 1 176 ? 9.763 -8.373 -4.818 1.00 94.69 176 ASN A N 1
ATOM 1449 C CA . ASN A 1 176 ? 9.025 -9.306 -5.677 1.00 94.69 176 ASN A CA 1
ATOM 1450 C C . ASN A 1 176 ? 8.430 -8.618 -6.913 1.00 94.69 176 ASN A C 1
ATOM 1452 O O . ASN A 1 176 ? 8.413 -9.207 -7.989 1.00 94.69 176 ASN A O 1
ATOM 1456 N N . PHE A 1 177 ? 8.000 -7.361 -6.785 1.00 95.25 177 PHE A N 1
ATOM 1457 C CA . PHE A 1 177 ? 7.513 -6.564 -7.908 1.00 95.25 177 PHE A CA 1
ATOM 1458 C C . PHE A 1 177 ? 8.597 -6.300 -8.956 1.00 95.25 177 PHE A C 1
ATOM 1460 O O . PHE A 1 177 ? 8.354 -6.472 -10.145 1.00 95.25 177 PHE A O 1
ATOM 1467 N N . ALA A 1 178 ? 9.811 -5.936 -8.531 1.00 94.94 178 ALA A N 1
ATOM 1468 C CA . ALA A 1 178 ? 10.929 -5.735 -9.452 1.00 94.94 178 ALA A CA 1
ATOM 1469 C C . ALA A 1 178 ? 11.315 -7.026 -10.183 1.00 94.94 178 ALA A C 1
ATOM 1471 O O . ALA A 1 178 ? 11.575 -6.987 -11.383 1.00 94.94 178 ALA A O 1
ATOM 1472 N N . ARG A 1 179 ? 11.313 -8.168 -9.480 1.00 95.06 179 ARG A N 1
ATOM 1473 C CA . ARG A 1 179 ? 11.554 -9.482 -10.099 1.00 95.06 179 ARG A CA 1
ATOM 1474 C C . ARG A 1 179 ? 10.503 -9.801 -11.156 1.00 95.06 179 ARG A C 1
ATOM 1476 O O . ARG A 1 179 ? 10.882 -10.130 -12.271 1.00 95.06 179 ARG A O 1
ATOM 1483 N N . ALA A 1 180 ? 9.223 -9.608 -10.838 1.00 94.62 180 ALA A N 1
ATOM 1484 C CA . ALA A 1 180 ? 8.132 -9.819 -11.787 1.00 94.62 180 ALA A CA 1
ATOM 1485 C C . ALA A 1 180 ? 8.264 -8.922 -13.031 1.00 94.62 180 ALA A C 1
ATOM 1487 O O . ALA A 1 180 ? 8.102 -9.398 -14.148 1.00 94.62 180 ALA A O 1
ATOM 1488 N N . LEU A 1 181 ? 8.632 -7.644 -12.858 1.00 94.25 181 LEU A N 1
ATOM 1489 C CA . LEU A 1 181 ? 8.890 -6.738 -13.983 1.00 94.25 181 LEU A CA 1
ATOM 1490 C C . LEU A 1 181 ? 10.048 -7.216 -14.860 1.00 94.25 181 LEU A C 1
ATOM 1492 O O . LEU A 1 181 ? 9.949 -7.156 -16.076 1.00 94.25 181 LEU A O 1
ATOM 1496 N N . VAL A 1 182 ? 11.148 -7.672 -14.257 1.00 93.44 182 VAL A N 1
ATOM 1497 C CA . VAL A 1 182 ? 12.305 -8.191 -15.000 1.00 93.44 182 VAL A CA 1
ATOM 1498 C C . VAL A 1 182 ? 11.931 -9.460 -15.762 1.00 93.44 182 VAL A C 1
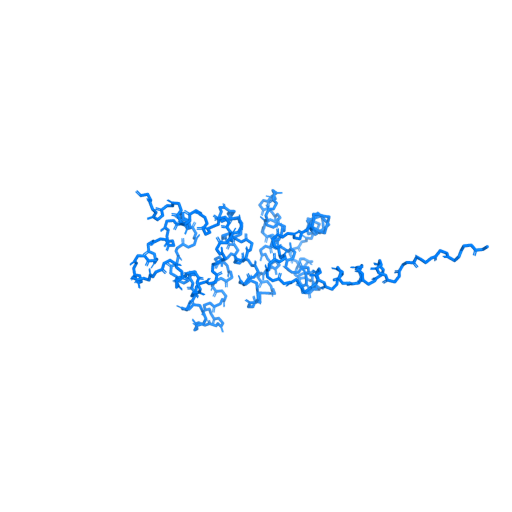ATOM 1500 O O . VAL A 1 182 ? 12.247 -9.568 -16.941 1.00 93.44 182 VAL A O 1
ATOM 1503 N N . GLU A 1 183 ? 11.249 -10.399 -15.111 1.00 91.75 183 GLU A N 1
ATOM 1504 C CA . GLU A 1 183 ? 10.806 -11.651 -15.727 1.00 91.75 183 GLU A CA 1
ATOM 1505 C C . GLU A 1 183 ? 9.887 -11.394 -16.925 1.00 91.75 183 GLU A C 1
ATOM 1507 O O . GLU A 1 183 ? 10.139 -11.933 -17.997 1.00 91.75 183 GLU A O 1
ATOM 1512 N N . GLU A 1 184 ? 8.879 -10.530 -16.779 1.00 88.31 184 GLU A N 1
ATOM 1513 C CA . GLU A 1 184 ? 7.953 -10.198 -17.868 1.00 88.31 184 GLU A CA 1
ATOM 1514 C C . GLU A 1 184 ? 8.577 -9.307 -18.958 1.00 88.31 184 GLU A C 1
ATOM 1516 O O . GLU A 1 184 ? 8.173 -9.399 -20.110 1.00 88.31 184 GLU A O 1
ATOM 1521 N N . PHE A 1 185 ? 9.571 -8.468 -18.643 1.00 84.00 185 PHE A N 1
ATOM 1522 C CA . PHE A 1 185 ? 10.228 -7.602 -19.635 1.00 84.00 185 PHE A CA 1
ATOM 1523 C C . PHE A 1 185 ? 11.129 -8.368 -20.618 1.00 84.00 185 PHE A C 1
ATOM 1525 O O . PHE A 1 185 ? 11.345 -7.905 -21.737 1.00 84.00 185 PHE A O 1
ATOM 1532 N N . PHE A 1 186 ? 11.696 -9.503 -20.197 1.00 81.12 186 PHE A N 1
ATOM 1533 C CA . PHE A 1 186 ? 12.591 -10.326 -21.023 1.00 81.12 186 PHE A CA 1
ATOM 1534 C C . PHE A 1 186 ? 11.901 -11.532 -21.687 1.00 81.12 186 PHE A C 1
ATOM 1536 O O . PHE A 1 186 ? 12.586 -12.317 -22.350 1.00 81.12 186 PHE A O 1
ATOM 1543 N N . LEU A 1 187 ? 10.586 -11.687 -21.505 1.00 71.19 187 LEU A N 1
ATOM 1544 C CA . LEU A 1 187 ? 9.745 -12.653 -22.224 1.00 71.19 187 LEU A CA 1
ATOM 1545 C C . LEU A 1 187 ? 9.272 -12.080 -23.566 1.00 71.19 187 LEU A C 1
ATOM 1547 O O . LEU A 1 187 ? 9.239 -12.871 -24.536 1.00 71.19 187 LEU A O 1
#

Sequence (187 aa):
MEYAINVPKLEFNNALNSVRKNHPYAEEIIRMDRNDEVNELIHQIDSLNGQQLKEYANSLSNSNQELVFHALMKDITQTQKNKLFTIISIRMKKRFYNYNWILLQEHYNNANLIESLALIAEYIKEKIPTKYKLSLVSKLSVKDGNLVAQTLDVLQSEENTLSDFFIRYNIKNESNFARALVEEFFL